Protein AF-A0AA91PZ68-F1 (afdb_monomer)

Nearest PDB structures (foldseek):
  8q63-assembly1_B  TM=8.735E-01  e=1.364E-18  Saccharomyces cerevisiae S288C
  7pnt-assembly1_c  TM=7.843E-01  e=2.999E-11  Mus musculus
  8csp-assembly1_5  TM=7.633E-01  e=1.863E-11  Homo sapiens
  6aax-assembly1_A  TM=7.896E-01  e=1.111E-10  Homo sapiens
  4gc5-assembly1_A  TM=7.077E-01  e=3.879E-10  Mus musculus

Secondary structure (DSSP, 8-state):
-HHHHH--S-EEEE---HHHHHHHHHHHHHHHHHHTTTT-EEEE-S-TT-HHHHHIIIIIS-S--PPP--TTSEEEEEEEEEE---TTTHHHHHHHHHHHHHHT-TTGGGSEEEEEEEE-HHHHHHHH--TT-TT--HHHHHHHHHEEEEEEEEESS-TT-SSSTTTTS-HHHHHHH-PEEEPGGGSSSTT---EEEEEEE----S--HHHHHHHHHHHHHTTTSBHHHHHHHHSTTHHHHTGGGS-HHHHTSBGGG--HHHHHHHHHHHHT-TTPPPHHHH-----TT----

InterPro domains:
  IPR001737 Ribosomal RNA adenine methyltransferase KsgA/Erm [PF00398] (31-270)
  IPR001737 Ribosomal RNA adenine methyltransferase KsgA/Erm [PTHR11727] (6-276)
  IPR023165 rRNA adenine dimethylase-like, C-terminal [G3DSA:1.10.8.100] (205-277)
  IPR029063 S-adenosyl-L-methionine-dependent methyltransferase superfamily [G3DSA:3.40.50.150] (1-202)
  IPR029063 S-adenosyl-L-methionine-dependent methyltransferase superfamily [SSF53335] (7-277)

Structure (mmCIF, N/CA/C/O backbone):
data_AF-A0AA91PZ68-F1
#
_entry.id   AF-A0AA91PZ68-F1
#
loop_
_atom_site.group_PDB
_atom_site.id
_atom_site.type_symbol
_atom_site.label_atom_id
_atom_site.label_alt_id
_atom_site.label_comp_id
_atom_site.label_asym_id
_atom_site.label_entity_id
_atom_site.label_seq_id
_atom_site.pdbx_PDB_ins_code
_atom_site.Cartn_x
_atom_site.Cartn_y
_atom_site.Cartn_z
_atom_site.occupancy
_atom_site.B_iso_or_equiv
_atom_site.auth_seq_id
_atom_site.auth_comp_id
_atom_site.auth_asym_id
_atom_site.auth_atom_id
_atom_site.pdbx_PDB_model_num
ATOM 1 N N . MET A 1 1 ? -20.390 -1.855 12.247 1.00 62.00 1 MET A N 1
ATOM 2 C CA . MET A 1 1 ? -21.088 -3.152 12.127 1.00 62.00 1 MET A CA 1
ATOM 3 C C . MET A 1 1 ? -20.180 -4.322 11.706 1.00 62.00 1 MET A C 1
ATOM 5 O O . MET A 1 1 ? -20.703 -5.395 11.498 1.00 62.00 1 MET A O 1
ATOM 9 N N . VAL A 1 2 ? -18.838 -4.203 11.681 1.00 82.12 2 VAL A N 1
ATOM 10 C CA . VAL A 1 2 ? -17.947 -5.337 11.316 1.00 82.12 2 VAL A CA 1
ATOM 11 C C . VAL A 1 2 ? -17.840 -6.405 12.415 1.00 82.12 2 VAL A C 1
ATOM 13 O O . VAL A 1 2 ? -17.859 -7.594 12.124 1.00 82.12 2 VAL A O 1
ATOM 16 N N . ASN A 1 3 ? -17.763 -5.995 13.687 1.00 89.81 3 ASN A N 1
ATOM 17 C CA . ASN A 1 3 ? -17.694 -6.936 14.811 1.00 89.81 3 ASN A CA 1
ATOM 18 C C . ASN A 1 3 ? -18.932 -7.852 14.867 1.00 89.81 3 ASN A C 1
ATOM 20 O O . ASN A 1 3 ? -18.780 -9.054 15.030 1.00 89.81 3 ASN A O 1
ATOM 24 N N . TYR A 1 4 ? -20.131 -7.302 14.657 1.00 87.69 4 TYR A N 1
ATOM 25 C CA . TYR A 1 4 ? -21.378 -8.072 14.700 1.00 87.69 4 TYR A CA 1
ATOM 26 C C . TYR A 1 4 ? -21.473 -9.144 13.610 1.00 87.69 4 TYR A C 1
ATOM 28 O O . TYR A 1 4 ? -21.969 -10.235 13.885 1.00 87.69 4 TYR A O 1
ATOM 36 N N . GLU A 1 5 ? -20.976 -8.846 12.407 1.00 91.19 5 GLU A N 1
ATOM 37 C CA . GLU A 1 5 ? -20.952 -9.796 11.290 1.00 91.19 5 GLU A CA 1
ATOM 38 C C . GLU A 1 5 ? -19.879 -10.873 11.491 1.00 91.19 5 GLU A C 1
ATOM 40 O O . GLU 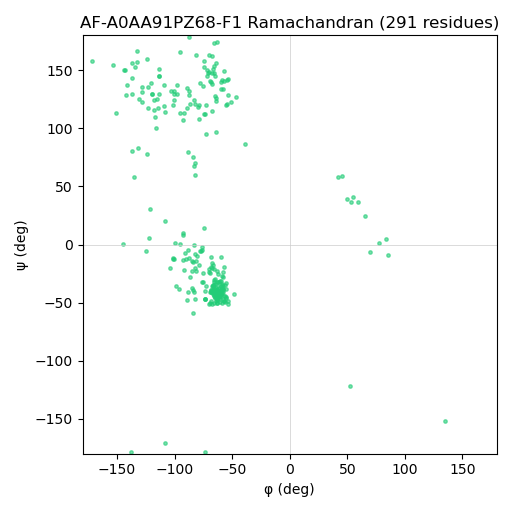A 1 5 ? -20.150 -12.062 11.347 1.00 91.19 5 GLU A O 1
ATOM 45 N N . LEU A 1 6 ? -18.658 -10.472 11.868 1.00 91.50 6 LEU A N 1
ATOM 46 C CA . LEU A 1 6 ? -17.516 -11.392 11.955 1.00 91.50 6 LEU A CA 1
ATOM 47 C C . LEU A 1 6 ? -17.421 -12.149 13.285 1.00 91.50 6 LEU A C 1
ATOM 49 O O . LEU A 1 6 ? -16.766 -13.186 13.344 1.00 91.50 6 LEU A O 1
ATOM 53 N N . LYS A 1 7 ? -18.025 -11.618 14.354 1.00 92.81 7 LYS A N 1
ATOM 54 C CA . LYS A 1 7 ? -17.995 -12.140 15.733 1.00 92.81 7 LYS A CA 1
ATOM 55 C C . LYS A 1 7 ? -16.599 -12.629 16.147 1.00 92.81 7 LYS A C 1
ATOM 57 O O . LYS A 1 7 ? -16.421 -13.806 16.471 1.00 92.81 7 LYS A O 1
ATOM 62 N N . PRO A 1 8 ? -15.580 -11.752 16.096 1.00 93.94 8 PRO A N 1
ATOM 63 C CA . PRO A 1 8 ? -14.204 -12.168 16.308 1.00 93.94 8 PRO A CA 1
ATOM 64 C C . PRO A 1 8 ? -13.989 -12.658 17.744 1.00 93.94 8 PRO A C 1
ATOM 66 O O . PRO A 1 8 ? -14.565 -12.133 18.697 1.00 93.94 8 PRO A O 1
ATOM 69 N N . LYS A 1 9 ? -13.078 -13.626 17.908 1.00 92.62 9 LYS A N 1
ATOM 70 C CA . LYS A 1 9 ? -12.640 -14.093 19.236 1.00 92.62 9 LYS A CA 1
ATOM 71 C C . LYS A 1 9 ? -11.987 -12.977 20.057 1.00 92.62 9 LYS A C 1
ATOM 73 O O . LYS A 1 9 ? -12.078 -12.981 21.275 1.00 92.62 9 LYS A O 1
ATOM 78 N N . ASN A 1 10 ? -11.303 -12.048 19.388 1.00 93.19 10 ASN A N 1
ATOM 79 C CA . ASN A 1 10 ? -10.701 -10.864 19.992 1.00 93.19 10 ASN A CA 1
ATOM 80 C C . ASN A 1 10 ? -10.864 -9.679 19.037 1.00 93.19 10 ASN A C 1
ATOM 82 O O . ASN A 1 10 ? -10.467 -9.776 17.876 1.00 93.19 10 ASN A O 1
ATOM 86 N N . HIS A 1 11 ? -11.389 -8.558 19.526 1.00 95.19 11 HIS A N 1
ATOM 87 C CA . HIS A 1 11 ? -11.430 -7.295 18.794 1.00 95.19 11 HIS A CA 1
ATOM 88 C C . HIS A 1 11 ? -10.581 -6.255 19.525 1.00 95.19 11 HIS A C 1
ATOM 90 O O . HIS A 1 11 ? -11.012 -5.664 20.516 1.00 95.19 11 HIS A O 1
ATOM 96 N N . LEU A 1 12 ? -9.362 -6.030 19.035 1.00 95.50 12 LEU A N 1
ATOM 97 C CA . LEU A 1 12 ? -8.449 -5.058 19.630 1.00 95.50 12 LEU A CA 1
ATOM 98 C C . LEU A 1 12 ? -8.682 -3.669 19.034 1.00 95.50 12 LEU A C 1
ATOM 100 O O . LEU A 1 12 ? -8.664 -3.501 17.818 1.00 95.50 12 LEU A O 1
ATOM 104 N N . ILE A 1 13 ? -8.866 -2.679 19.900 1.00 95.88 13 ILE A N 1
ATOM 105 C CA . ILE A 1 13 ? -8.939 -1.261 19.558 1.00 95.88 13 ILE A CA 1
ATOM 106 C C . ILE A 1 13 ? -7.658 -0.613 20.075 1.00 95.88 13 ILE A C 1
ATOM 108 O O . ILE A 1 13 ? -7.401 -0.633 21.278 1.00 95.88 13 ILE A O 1
ATOM 112 N N . ILE A 1 14 ? -6.870 -0.043 19.169 1.00 96.38 14 ILE A N 1
ATOM 113 C CA . ILE A 1 14 ? -5.626 0.663 19.482 1.00 96.38 14 ILE A CA 1
ATOM 114 C C . ILE A 1 14 ? -5.816 2.112 19.047 1.00 96.38 14 ILE A C 1
ATOM 116 O O . ILE A 1 14 ? -5.918 2.387 17.853 1.00 96.38 14 ILE A O 1
ATOM 120 N N . ASP A 1 15 ? -5.923 3.020 20.010 1.00 95.00 15 ASP A N 1
ATOM 121 C CA . ASP A 1 15 ? -6.135 4.442 19.746 1.00 95.00 15 ASP A CA 1
ATOM 122 C C . ASP A 1 15 ? -5.508 5.266 20.873 1.00 95.00 15 ASP A C 1
ATOM 124 O O . ASP A 1 15 ? -5.943 5.195 22.018 1.00 95.00 15 ASP A O 1
ATOM 128 N N . GLY A 1 16 ? -4.461 6.020 20.539 1.00 91.62 16 GLY A N 1
ATOM 129 C CA . GLY A 1 16 ? -3.703 6.858 21.470 1.00 91.62 16 GLY A CA 1
ATOM 130 C C . GLY A 1 16 ? -4.200 8.303 21.539 1.00 91.62 16 GLY A C 1
ATOM 131 O O . GLY A 1 16 ? -3.531 9.167 22.110 1.00 91.62 16 GLY A O 1
ATOM 132 N N . THR A 1 17 ? -5.335 8.613 20.906 1.00 90.50 17 THR A N 1
ATOM 133 C CA . THR A 1 17 ? -5.870 9.975 20.869 1.00 90.50 17 THR A CA 1
ATOM 134 C C . THR A 1 17 ? -6.429 10.343 22.241 1.00 90.50 17 THR A C 1
ATOM 136 O O . THR A 1 17 ? -7.368 9.712 22.726 1.00 90.50 17 THR A O 1
ATOM 139 N N . LYS A 1 18 ? -5.884 11.402 22.858 1.00 84.69 18 LYS A N 1
ATOM 140 C CA . LYS A 1 18 ? -6.207 11.820 24.238 1.00 84.69 18 LYS A CA 1
ATOM 141 C C . LYS A 1 18 ? -7.711 11.898 24.526 1.00 84.69 18 LYS A C 1
ATOM 143 O O . LYS A 1 18 ? -8.160 11.427 25.568 1.00 84.69 18 LYS A O 1
ATOM 148 N N . ASP A 1 19 ? -8.490 12.450 23.600 1.00 87.38 19 ASP A N 1
ATOM 149 C CA . ASP A 1 19 ? -9.934 12.635 23.787 1.00 87.38 19 ASP A CA 1
ATOM 150 C C . ASP A 1 19 ? -10.731 11.326 23.650 1.00 87.38 19 ASP A C 1
ATOM 152 O O . ASP A 1 19 ? -11.803 11.174 24.246 1.00 87.38 19 ASP A O 1
ATOM 156 N N . ASN A 1 20 ? -10.194 10.344 22.920 1.00 91.50 20 ASN A N 1
ATOM 157 C CA . ASN A 1 20 ? -10.878 9.083 22.647 1.00 91.50 20 ASN A CA 1
ATOM 158 C C . ASN A 1 20 ? -10.766 8.088 23.802 1.00 91.50 20 ASN A C 1
ATOM 160 O O . ASN A 1 20 ? -11.649 7.244 23.952 1.00 91.50 20 ASN A O 1
ATOM 164 N N . GLU A 1 21 ? -9.756 8.207 24.668 1.00 93.44 21 GLU A N 1
ATOM 165 C CA . GLU A 1 21 ? -9.565 7.281 25.789 1.00 93.44 21 GLU A CA 1
ATOM 166 C C . GLU A 1 21 ? -10.801 7.204 26.691 1.00 93.44 21 GLU A C 1
ATOM 168 O O . GLU A 1 21 ? -11.306 6.119 26.998 1.00 93.44 21 GLU A O 1
ATOM 173 N N . LYS A 1 22 ? -11.328 8.364 27.095 1.00 93.62 22 LYS A N 1
ATOM 174 C CA . LYS A 1 22 ? -12.525 8.432 27.940 1.00 93.62 22 LYS A CA 1
ATOM 175 C C . LYS A 1 22 ? -13.748 7.876 27.210 1.00 93.62 22 LYS A C 1
ATOM 177 O O . LYS A 1 22 ? -14.567 7.190 27.822 1.00 93.62 22 LYS A O 1
ATOM 182 N N . ILE A 1 23 ? -13.868 8.144 25.910 1.00 94.94 23 ILE A N 1
ATOM 183 C CA . ILE A 1 23 ? -14.976 7.664 25.077 1.00 94.94 23 ILE A CA 1
ATOM 184 C C . ILE A 1 23 ? -14.951 6.134 25.000 1.00 94.94 23 ILE A C 1
ATOM 186 O O . ILE A 1 23 ? -15.973 5.497 25.260 1.00 94.94 23 ILE A O 1
ATOM 190 N N . TRP A 1 24 ? -13.794 5.537 24.707 1.00 95.31 24 TRP A N 1
ATOM 191 C CA . TRP A 1 24 ? -13.639 4.086 24.623 1.00 95.31 24 TRP A CA 1
ATOM 192 C C . TRP A 1 24 ? -13.873 3.400 25.963 1.00 95.31 24 TRP A C 1
ATOM 194 O O . TRP A 1 24 ? -14.643 2.441 26.021 1.00 95.31 24 TRP A O 1
ATOM 204 N N . LYS A 1 25 ? -13.314 3.930 27.057 1.00 94.69 25 LYS A N 1
ATOM 205 C CA . LYS A 1 25 ? -13.561 3.403 28.410 1.00 94.69 25 LYS A CA 1
ATOM 206 C C . LYS A 1 25 ? -15.044 3.430 28.783 1.00 94.69 25 LYS A C 1
ATOM 208 O O . LYS A 1 25 ? -15.556 2.450 29.327 1.00 94.69 25 LYS A O 1
ATOM 213 N N . ASN A 1 26 ? -15.755 4.509 28.449 1.00 95.69 26 ASN A N 1
ATOM 214 C CA . ASN A 1 26 ? -17.194 4.613 28.696 1.00 95.69 26 ASN A CA 1
ATOM 215 C C . ASN A 1 26 ? -17.998 3.607 27.860 1.00 95.69 26 ASN A C 1
ATOM 217 O O . ASN A 1 26 ? -18.902 2.964 28.391 1.00 95.69 26 ASN A O 1
ATOM 221 N N . ARG A 1 27 ? -17.658 3.441 26.574 1.00 95.25 27 ARG A N 1
ATOM 222 C CA . ARG A 1 27 ? -18.309 2.467 25.682 1.00 95.25 27 ARG A CA 1
ATOM 223 C C . ARG A 1 27 ? -18.091 1.031 26.151 1.00 95.25 27 ARG A C 1
ATOM 225 O O . ARG A 1 27 ? -19.054 0.277 26.221 1.00 95.25 27 ARG A O 1
ATOM 232 N N . LEU A 1 28 ? -16.868 0.670 26.536 1.00 95.50 28 LEU A N 1
ATOM 233 C CA . LEU A 1 28 ? -16.573 -0.658 27.079 1.00 95.50 28 LEU A CA 1
ATOM 234 C C . LEU A 1 28 ? -17.288 -0.905 28.407 1.00 95.50 28 LEU A C 1
ATOM 236 O O . LEU A 1 28 ? -17.870 -1.963 28.592 1.00 95.50 28 LEU A O 1
ATOM 240 N N . SER A 1 29 ? -17.322 0.087 29.300 1.00 96.56 29 SER A N 1
ATOM 241 C CA . SER A 1 29 ? -18.064 -0.029 30.563 1.00 96.56 29 SER A CA 1
ATOM 242 C C . SER A 1 29 ? -19.569 -0.197 30.341 1.00 96.56 29 SER A C 1
ATOM 244 O O . SER A 1 29 ? -20.243 -0.837 31.144 1.00 96.56 29 SER A O 1
ATOM 246 N N . PHE A 1 30 ? -20.111 0.401 29.278 1.00 96.56 30 PHE A N 1
ATOM 247 C CA . PHE A 1 30 ? -21.497 0.191 28.876 1.00 96.56 30 PHE A CA 1
ATOM 248 C C . PHE A 1 30 ? -21.716 -1.240 28.371 1.00 96.56 30 PHE A C 1
ATOM 250 O O . PHE A 1 30 ? -22.626 -1.892 28.867 1.00 96.56 30 PHE A O 1
ATOM 257 N N . LEU A 1 31 ? -20.862 -1.739 27.468 1.00 95.06 31 LEU A N 1
ATOM 258 C CA . LEU A 1 31 ? -20.930 -3.116 26.954 1.00 95.06 31 LEU A CA 1
ATOM 259 C C . LEU A 1 31 ? -20.780 -4.159 28.067 1.00 95.06 31 LEU A C 1
ATOM 261 O O . LEU A 1 31 ? -21.545 -5.113 28.131 1.00 95.06 31 LEU A O 1
ATOM 265 N N . GLU A 1 32 ? -19.866 -3.950 29.011 1.00 96.00 32 GLU A N 1
ATOM 266 C CA . GLU A 1 32 ? -19.704 -4.846 30.160 1.00 96.00 32 GLU A CA 1
ATOM 267 C C . GLU A 1 32 ? -20.991 -4.933 30.999 1.00 96.00 32 GLU A C 1
ATOM 269 O O . GLU A 1 32 ? -21.389 -6.007 31.438 1.00 96.00 32 GLU A O 1
ATOM 274 N N . LYS A 1 33 ? -21.695 -3.808 31.182 1.00 96.94 33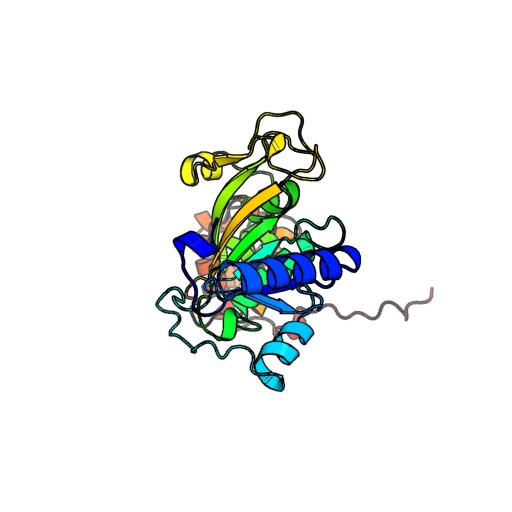 LYS A N 1
ATOM 275 C CA . LYS A 1 33 ? -22.951 -3.763 31.947 1.00 96.94 33 LYS A CA 1
ATOM 276 C C . LYS A 1 33 ? -24.146 -4.346 31.195 1.00 96.94 33 LYS A C 1
ATOM 278 O O . LYS A 1 33 ? -25.062 -4.841 31.845 1.00 96.94 33 LYS A O 1
ATOM 283 N N . THR A 1 34 ? -24.191 -4.222 29.869 1.00 96.12 34 THR A N 1
ATOM 284 C CA . THR A 1 34 ? -25.364 -4.609 29.067 1.00 96.12 34 THR A CA 1
ATOM 285 C C . THR A 1 34 ? -25.252 -6.003 28.469 1.00 96.12 34 THR A C 1
ATOM 287 O O . THR A 1 34 ? -26.251 -6.717 28.428 1.00 96.12 34 THR A O 1
ATOM 290 N N . THR A 1 35 ? -24.062 -6.398 28.023 1.00 94.00 35 THR A N 1
ATOM 291 C CA . THR A 1 35 ? -23.811 -7.667 27.323 1.00 94.00 35 THR A CA 1
ATOM 292 C C . THR A 1 35 ? -22.729 -8.515 27.987 1.00 94.00 35 THR A C 1
ATOM 294 O O . THR A 1 35 ? -22.500 -9.640 27.549 1.00 94.00 35 THR A O 1
ATOM 297 N N . GLY A 1 36 ? -22.050 -8.005 29.023 1.00 94.00 36 GLY A N 1
ATOM 298 C CA . GLY A 1 36 ? -20.849 -8.645 29.571 1.00 94.00 36 GLY A CA 1
ATOM 299 C C . GLY A 1 36 ? -19.684 -8.648 28.579 1.00 94.00 36 GLY A C 1
ATOM 300 O O . GLY A 1 36 ? -18.855 -9.552 28.624 1.00 94.00 36 GLY A O 1
ATOM 301 N N . ASN A 1 37 ? -19.673 -7.697 27.630 1.00 92.19 37 ASN A N 1
ATOM 302 C CA . ASN A 1 37 ? -18.691 -7.610 26.544 1.00 92.19 37 ASN A CA 1
ATOM 303 C C . ASN A 1 37 ? -18.586 -8.906 25.711 1.00 92.19 37 ASN A C 1
ATOM 305 O O . ASN A 1 37 ? -17.496 -9.327 25.316 1.00 92.19 37 ASN A O 1
ATOM 309 N N . ALA A 1 38 ? -19.728 -9.535 25.410 1.00 90.50 38 ALA A N 1
ATOM 310 C CA . ALA A 1 38 ? -19.808 -10.715 24.541 1.00 90.50 38 ALA A CA 1
ATOM 311 C C . ALA A 1 38 ? -19.219 -10.480 23.130 1.00 90.50 38 ALA A C 1
ATOM 313 O O . ALA A 1 38 ? -18.873 -11.424 22.420 1.00 90.50 38 ALA A O 1
ATOM 314 N N . GLU A 1 39 ? -19.085 -9.217 22.729 1.00 91.00 39 GLU A N 1
ATOM 315 C CA . GLU A 1 39 ? -18.475 -8.755 21.483 1.00 91.00 39 GLU A CA 1
ATOM 316 C C . GLU A 1 39 ? -16.931 -8.812 21.487 1.00 91.00 39 GLU A C 1
ATOM 318 O O . GLU A 1 39 ? -16.297 -8.541 20.462 1.00 91.00 39 GLU A O 1
ATOM 323 N N . ASN A 1 40 ? -16.313 -9.173 22.620 1.00 93.56 40 ASN A N 1
ATOM 324 C CA . ASN A 1 40 ? -14.871 -9.373 22.803 1.00 93.56 40 ASN A CA 1
ATOM 325 C C . ASN A 1 40 ? -14.005 -8.138 22.495 1.00 93.56 40 ASN A C 1
ATOM 327 O O . ASN A 1 40 ? -12.893 -8.267 21.966 1.00 93.56 40 ASN A O 1
ATOM 331 N N . PHE A 1 41 ? -14.482 -6.933 22.818 1.00 95.12 41 PHE A N 1
ATOM 332 C CA . PHE A 1 41 ? -13.686 -5.722 22.629 1.00 95.12 41 PHE A CA 1
ATOM 333 C C . PHE A 1 41 ? -12.631 -5.548 23.724 1.00 95.12 41 PHE A C 1
ATOM 335 O O . PHE A 1 41 ? -12.892 -5.743 24.913 1.00 95.12 41 PHE A O 1
ATOM 342 N N . ARG A 1 42 ? -11.433 -5.117 23.322 1.00 94.88 42 ARG A N 1
ATOM 343 C CA . ARG A 1 42 ? -10.327 -4.750 24.216 1.00 94.88 42 ARG A CA 1
ATOM 344 C C . ARG A 1 42 ? -9.673 -3.470 23.721 1.00 94.88 42 ARG A C 1
ATOM 346 O O . ARG A 1 42 ? -9.319 -3.386 22.552 1.00 94.88 42 ARG A O 1
ATOM 353 N N . TYR A 1 43 ? -9.503 -2.494 24.604 1.00 95.56 43 TYR A N 1
ATOM 354 C CA . TYR A 1 43 ? -8.949 -1.185 24.261 1.00 95.56 43 TYR A CA 1
ATOM 355 C C . TYR A 1 43 ? -7.543 -0.991 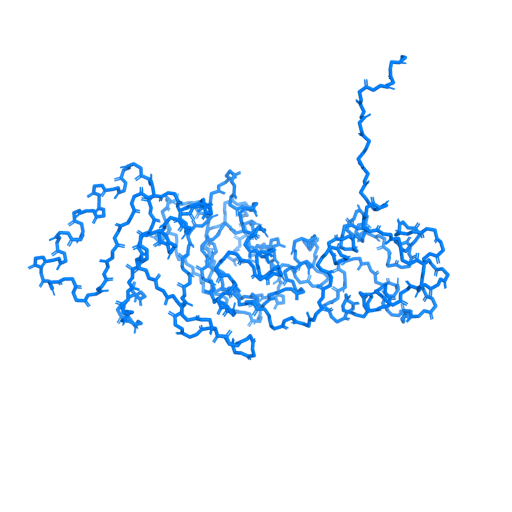24.832 1.00 95.56 43 TYR A C 1
ATOM 357 O O . TYR A 1 43 ? -7.306 -1.291 26.002 1.00 95.56 43 TYR A O 1
ATOM 365 N N . PHE A 1 44 ? -6.654 -0.430 24.014 1.00 95.88 44 PHE A N 1
ATOM 366 C CA . PHE A 1 44 ? -5.287 -0.064 24.363 1.00 95.88 44 PHE A CA 1
ATOM 367 C C . PHE A 1 44 ? -5.027 1.393 23.977 1.00 95.88 44 PHE A C 1
ATOM 369 O O . PHE A 1 44 ? -5.180 1.778 22.816 1.00 95.88 44 PHE A O 1
ATOM 376 N N . ASN A 1 45 ? -4.629 2.196 24.965 1.00 95.44 45 ASN A N 1
ATOM 377 C CA . ASN A 1 45 ? -4.295 3.609 24.789 1.00 95.44 45 ASN A CA 1
ATOM 378 C C . ASN A 1 45 ? -2.844 3.757 24.303 1.00 95.44 45 ASN A C 1
ATOM 380 O O . ASN A 1 45 ? -1.963 4.190 25.045 1.00 95.44 45 ASN A O 1
ATOM 384 N N . ASN A 1 46 ? -2.592 3.319 23.074 1.00 95.19 46 ASN A N 1
ATOM 385 C CA . ASN A 1 46 ? -1.284 3.339 22.426 1.00 95.19 46 ASN A CA 1
ATOM 386 C C . ASN A 1 46 ? -1.426 3.909 21.011 1.00 95.19 46 ASN A C 1
ATOM 388 O O . ASN A 1 46 ? -2.504 3.855 20.421 1.00 95.19 46 ASN A O 1
ATOM 392 N N . ASP A 1 47 ? -0.341 4.433 20.442 1.00 93.56 47 ASP A N 1
ATOM 393 C CA . ASP A 1 47 ? -0.361 4.920 19.061 1.00 93.56 47 ASP A CA 1
ATOM 394 C C . ASP A 1 47 ? -0.388 3.746 18.073 1.00 93.56 47 ASP A C 1
ATOM 396 O O . ASP A 1 47 ? 0.588 3.005 17.942 1.00 93.56 47 ASP A O 1
ATOM 400 N N . GLY A 1 48 ? -1.505 3.584 17.362 1.00 92.50 48 GLY A N 1
ATOM 401 C CA . GLY A 1 48 ? -1.673 2.554 16.335 1.00 92.50 48 GLY A CA 1
ATOM 402 C C . GLY A 1 48 ? -0.818 2.770 15.083 1.00 92.50 48 GLY A C 1
ATOM 403 O O . GLY A 1 48 ? -0.723 1.872 14.255 1.00 92.50 48 GLY A O 1
ATOM 404 N N . HIS A 1 49 ? -0.179 3.930 14.922 1.00 92.12 49 HIS A N 1
ATOM 405 C CA . HIS A 1 49 ? 0.726 4.182 13.798 1.00 92.12 49 HIS A CA 1
ATOM 406 C C . HIS A 1 49 ? 2.184 3.797 14.103 1.00 92.12 49 HIS A C 1
ATOM 408 O O . HIS A 1 49 ? 2.996 3.729 13.182 1.00 92.12 49 HIS A O 1
ATOM 414 N N . SER A 1 50 ? 2.516 3.528 15.371 1.00 92.31 50 SER A N 1
ATOM 415 C CA . SER A 1 50 ? 3.856 3.133 15.824 1.00 92.31 50 SER A CA 1
ATOM 416 C C . SER A 1 50 ? 4.026 1.611 15.778 1.00 92.31 50 SER A C 1
ATOM 418 O O . SER A 1 50 ? 3.164 0.852 16.226 1.00 92.31 50 SER A O 1
ATOM 420 N N . TRP A 1 51 ? 5.159 1.143 15.246 1.00 90.12 51 TRP A N 1
ATOM 421 C CA . TRP A 1 51 ? 5.482 -0.287 15.191 1.00 90.12 51 TRP A CA 1
ATOM 422 C C . TRP A 1 51 ? 5.732 -0.878 16.579 1.00 90.12 51 TRP A C 1
ATOM 424 O O . TRP A 1 51 ? 5.332 -2.013 16.850 1.00 90.12 51 TRP A O 1
ATOM 434 N N . GLU A 1 52 ? 6.331 -0.089 17.469 1.00 92.81 52 GLU A N 1
ATOM 435 C CA . GLU A 1 52 ? 6.653 -0.449 18.849 1.00 92.81 52 GLU A CA 1
ATOM 436 C C . GLU A 1 52 ? 5.398 -0.846 19.632 1.00 92.81 52 GLU A C 1
ATOM 438 O O . GLU A 1 52 ? 5.441 -1.780 20.433 1.00 92.81 52 GLU A O 1
ATOM 443 N N . THR A 1 53 ? 4.253 -0.214 19.342 1.00 94.69 53 THR A N 1
ATOM 444 C CA . THR A 1 53 ? 2.955 -0.586 19.922 1.00 94.69 53 THR A CA 1
ATOM 445 C C . THR A 1 53 ? 2.633 -2.059 19.684 1.00 94.69 53 THR A C 1
ATOM 447 O O . THR A 1 53 ? 2.218 -2.763 20.601 1.00 94.69 53 THR A O 1
ATOM 450 N N . TYR A 1 54 ? 2.845 -2.567 18.471 1.00 93.50 54 TYR A N 1
ATOM 451 C CA . TYR A 1 54 ? 2.519 -3.955 18.142 1.00 93.50 54 TYR A CA 1
ATOM 452 C C . TYR A 1 54 ? 3.490 -4.941 18.784 1.00 93.50 54 TYR A C 1
ATOM 454 O O . TYR A 1 54 ? 3.073 -6.014 19.219 1.00 93.50 54 TYR A O 1
ATOM 462 N N . ASP A 1 55 ? 4.767 -4.576 18.886 1.00 90.56 55 ASP A N 1
ATOM 463 C CA . ASP A 1 55 ? 5.755 -5.386 19.591 1.00 90.56 55 ASP A CA 1
ATOM 464 C C . ASP A 1 55 ? 5.438 -5.468 21.089 1.00 90.56 55 ASP A C 1
ATOM 466 O O . ASP A 1 55 ? 5.378 -6.572 21.635 1.00 90.56 55 ASP A O 1
ATOM 470 N N . HIS A 1 56 ? 5.102 -4.345 21.723 1.00 93.00 56 HIS A N 1
ATOM 471 C CA . HIS A 1 56 ? 4.660 -4.319 23.115 1.00 93.00 56 HIS A CA 1
ATOM 472 C C . HIS A 1 56 ? 3.400 -5.175 23.333 1.00 93.00 56 HIS A C 1
ATOM 474 O O . HIS A 1 56 ? 3.368 -6.060 24.191 1.00 93.00 56 HIS A O 1
ATOM 480 N N . LEU A 1 57 ? 2.361 -4.986 22.515 1.00 93.62 57 LEU A N 1
ATOM 481 C CA . LEU A 1 57 ? 1.093 -5.699 22.691 1.00 93.62 57 LEU A CA 1
ATOM 482 C C . LEU A 1 57 ? 1.208 -7.207 22.398 1.00 93.62 57 LEU A C 1
ATOM 484 O O . LEU A 1 57 ? 0.574 -8.013 23.084 1.00 93.62 57 LEU A O 1
ATOM 488 N N . PHE A 1 58 ? 1.972 -7.609 21.376 1.00 91.69 58 PHE A N 1
ATOM 489 C CA . PHE A 1 58 ? 1.960 -8.994 20.883 1.00 91.69 58 PHE A CA 1
ATOM 490 C C . PHE A 1 58 ? 3.124 -9.817 21.443 1.00 91.69 58 PHE A C 1
ATOM 492 O O . PHE A 1 58 ? 2.941 -11.003 21.717 1.00 91.69 58 PHE A O 1
ATOM 499 N N . LYS A 1 59 ? 4.312 -9.225 21.632 1.00 87.69 59 LYS A N 1
ATOM 500 C CA . LYS A 1 59 ? 5.479 -9.942 22.174 1.00 87.69 59 LYS A CA 1
ATOM 501 C C . LYS A 1 59 ? 5.528 -9.874 23.698 1.00 87.69 59 LYS A C 1
ATOM 503 O O . LYS A 1 59 ? 5.718 -10.911 24.333 1.00 87.69 59 LYS A O 1
ATOM 508 N N . GLU A 1 60 ? 5.356 -8.684 24.275 1.00 90.31 60 GLU A N 1
ATOM 509 C CA . GLU A 1 60 ? 5.533 -8.472 25.719 1.00 90.31 60 GLU A CA 1
ATOM 510 C C . GLU A 1 60 ? 4.264 -8.824 26.497 1.00 90.31 60 GLU A C 1
ATOM 512 O O . GLU A 1 60 ? 4.276 -9.738 27.321 1.00 90.31 60 GLU A O 1
ATOM 517 N N . LEU A 1 61 ? 3.148 -8.155 26.192 1.00 91.88 61 LEU A N 1
ATOM 518 C CA . LEU A 1 61 ? 1.868 -8.380 26.872 1.00 91.88 61 LEU A CA 1
ATOM 519 C C . LEU A 1 61 ? 1.133 -9.631 26.383 1.00 91.88 61 LEU A C 1
ATOM 521 O O . LEU A 1 61 ? 0.231 -10.115 27.066 1.00 91.88 61 LEU A O 1
ATOM 525 N N . LYS A 1 62 ? 1.503 -10.152 25.204 1.00 91.69 62 LYS A N 1
ATOM 526 C CA . LYS A 1 62 ? 0.908 -11.348 24.583 1.00 91.69 62 LYS A CA 1
ATOM 527 C C . LYS A 1 62 ? -0.623 -11.291 24.535 1.00 91.69 62 LYS A C 1
ATOM 529 O O . LYS A 1 62 ? -1.295 -12.301 24.745 1.00 91.69 62 LYS A O 1
ATOM 534 N N . VAL A 1 63 ? -1.171 -10.105 24.253 1.00 92.06 63 VAL A N 1
ATOM 535 C CA . VAL A 1 63 ? -2.622 -9.847 24.240 1.00 92.06 63 VAL A CA 1
ATOM 536 C C . VAL A 1 63 ? -3.335 -10.762 23.247 1.00 92.06 63 VAL A C 1
ATOM 538 O O . VAL A 1 63 ? -4.428 -11.255 23.533 1.00 92.06 63 VAL A O 1
ATOM 541 N N . ILE A 1 64 ? -2.704 -10.986 22.093 1.00 90.06 64 ILE A N 1
ATOM 542 C CA . ILE A 1 64 ? -3.076 -11.992 21.102 1.00 90.06 64 ILE A CA 1
ATOM 543 C C . ILE A 1 64 ? -1.817 -12.699 20.595 1.00 90.06 64 ILE A C 1
ATOM 545 O O . ILE A 1 64 ? -0.723 -12.138 20.632 1.00 90.06 64 ILE A O 1
ATOM 549 N N . GLN A 1 65 ? -1.987 -13.920 20.093 1.00 89.75 65 GLN A N 1
ATOM 550 C CA . GLN A 1 65 ? -0.925 -14.712 19.468 1.00 89.75 65 GLN A CA 1
ATOM 551 C C . GLN A 1 65 ? -1.452 -15.269 18.140 1.00 89.75 65 GLN A C 1
ATOM 553 O O . GLN A 1 65 ? -1.970 -16.386 18.117 1.00 89.75 65 GLN A O 1
ATOM 558 N N . PRO A 1 66 ? -1.411 -14.476 17.052 1.00 91.00 66 PRO A N 1
ATOM 559 C CA . PRO A 1 66 ? -1.836 -14.946 15.740 1.00 91.00 66 PRO A CA 1
ATOM 560 C C . PRO A 1 66 ? -0.999 -16.152 15.309 1.00 91.00 66 PRO A C 1
ATOM 562 O O . PRO A 1 66 ? 0.216 -16.173 15.528 1.00 91.00 66 PRO A O 1
ATOM 565 N N . SER A 1 67 ? -1.638 -17.152 14.699 1.00 94.25 67 SER A N 1
ATOM 566 C CA . SER A 1 67 ? -0.905 -18.261 14.093 1.00 94.25 67 SER A CA 1
ATOM 567 C C . SER A 1 67 ? -0.115 -17.770 12.877 1.00 94.25 67 SER A C 1
ATOM 569 O O . SER A 1 67 ? -0.527 -16.844 12.184 1.00 94.25 67 SER A O 1
ATOM 571 N N . VAL A 1 68 ? 1.044 -18.375 12.613 1.00 96.62 68 VAL A N 1
ATOM 572 C CA . VAL A 1 68 ? 1.738 -18.169 11.337 1.00 96.62 68 VAL A CA 1
ATOM 573 C C . VAL A 1 68 ? 1.118 -19.118 10.318 1.00 96.62 68 VAL A C 1
ATOM 575 O O . VAL A 1 68 ? 1.085 -20.328 10.543 1.00 96.62 68 VAL A O 1
ATOM 578 N N . GLN A 1 69 ? 0.635 -18.579 9.201 1.00 97.06 69 GLN A N 1
ATOM 579 C CA . GLN A 1 69 ? -0.023 -19.340 8.142 1.00 97.06 69 GLN A CA 1
ATOM 580 C C . GLN A 1 69 ? 0.792 -19.348 6.840 1.00 97.06 69 GLN A C 1
ATOM 582 O O . GLN A 1 69 ? 1.493 -18.375 6.542 1.00 97.06 69 GLN A O 1
ATOM 587 N N . PRO A 1 70 ? 0.677 -20.412 6.020 1.00 95.81 70 PRO A N 1
ATOM 588 C CA . PRO A 1 70 ? 1.277 -20.442 4.690 1.00 95.81 70 PRO A CA 1
ATOM 589 C C . PRO A 1 70 ? 0.801 -19.275 3.819 1.00 95.81 70 PRO A C 1
ATOM 591 O O . PRO A 1 70 ? -0.383 -18.939 3.808 1.00 95.81 70 PRO A O 1
ATOM 594 N N . ARG A 1 71 ? 1.712 -18.698 3.026 1.00 95.38 71 ARG A N 1
ATOM 595 C CA . ARG A 1 71 ? 1.400 -17.592 2.103 1.00 95.38 71 ARG A CA 1
ATOM 596 C C . ARG A 1 71 ? 0.660 -18.039 0.832 1.00 95.38 71 ARG A C 1
ATOM 598 O O . ARG A 1 71 ? 0.238 -17.193 0.054 1.00 95.38 71 ARG A O 1
ATOM 605 N N . SER A 1 72 ? 0.410 -19.330 0.644 1.00 95.94 72 SER A N 1
ATOM 606 C CA . SER A 1 72 ? -0.430 -19.817 -0.459 1.00 95.94 72 SER A CA 1
ATOM 607 C C . SER A 1 72 ? -1.905 -19.428 -0.308 1.00 95.94 72 SER A C 1
ATOM 609 O O . SER A 1 72 ? -2.643 -19.380 -1.291 1.00 95.94 72 SER A O 1
ATOM 611 N N . LYS A 1 73 ? -2.348 -19.081 0.909 1.00 95.94 73 LYS A N 1
ATOM 612 C CA . LYS A 1 73 ? -3.701 -18.582 1.184 1.00 95.94 73 LYS A CA 1
ATOM 613 C C . LYS A 1 73 ? -3.684 -17.225 1.883 1.00 95.94 73 LYS A C 1
ATOM 615 O O . LYS A 1 73 ? -2.692 -16.825 2.491 1.00 95.94 73 LYS A O 1
ATOM 620 N N . ILE A 1 74 ? -4.809 -16.519 1.796 1.00 97.44 74 ILE A N 1
ATOM 621 C CA . ILE A 1 74 ? -5.066 -15.334 2.621 1.00 97.44 74 ILE A CA 1
ATOM 622 C C . ILE A 1 74 ? -5.219 -15.797 4.073 1.00 97.44 74 ILE A C 1
ATOM 624 O O . ILE A 1 74 ? -5.853 -16.819 4.333 1.00 97.44 74 ILE A O 1
ATOM 628 N N . HIS A 1 75 ? -4.634 -15.047 5.002 1.00 97.50 75 HIS A N 1
ATOM 629 C CA . HIS A 1 75 ? -4.714 -15.331 6.427 1.00 97.50 75 HIS A CA 1
ATOM 630 C C . HIS A 1 75 ? -6.165 -15.206 6.910 1.00 97.50 75 HIS A C 1
ATOM 632 O O . HIS A 1 75 ? -6.797 -14.168 6.717 1.00 97.50 75 HIS A O 1
ATOM 638 N N . ASP A 1 76 ? -6.686 -16.248 7.553 1.00 95.38 76 ASP A N 1
ATOM 639 C CA . ASP A 1 76 ? -8.105 -16.344 7.932 1.00 95.38 76 ASP A CA 1
ATOM 640 C C . ASP A 1 76 ? -8.384 -16.002 9.411 1.00 95.38 76 ASP A C 1
ATOM 642 O O . ASP A 1 76 ? -9.528 -15.748 9.776 1.00 95.38 76 ASP A O 1
ATOM 646 N N . GLU A 1 77 ? -7.352 -15.912 10.258 1.00 94.88 77 GLU A N 1
ATOM 647 C CA . GLU A 1 77 ? -7.510 -15.589 11.690 1.00 94.88 77 GLU A CA 1
ATOM 648 C C . GLU A 1 77 ? -7.194 -14.131 12.087 1.00 94.88 77 GLU A C 1
ATOM 650 O O . GLU A 1 77 ? -7.507 -13.723 13.206 1.00 94.88 77 GLU A O 1
ATOM 655 N N . LEU A 1 78 ? -6.566 -13.338 11.211 1.00 95.88 78 LEU A N 1
ATOM 656 C CA . LEU A 1 78 ? -6.121 -11.973 11.503 1.00 95.88 78 LEU A CA 1
ATOM 657 C C . LEU A 1 78 ? -6.575 -11.029 10.390 1.00 95.88 78 LEU A C 1
ATOM 659 O O . LEU A 1 78 ? -6.266 -11.237 9.218 1.00 95.88 78 LEU A O 1
ATOM 663 N N . LEU A 1 79 ? -7.280 -9.971 10.784 1.00 96.62 79 LEU A N 1
ATOM 664 C CA . LEU A 1 79 ? -7.753 -8.899 9.915 1.00 96.62 79 LEU A CA 1
ATOM 665 C C . LEU A 1 79 ? -7.324 -7.562 10.512 1.00 96.62 79 LEU A C 1
ATOM 667 O O . LEU A 1 79 ? -7.556 -7.307 11.695 1.00 96.62 79 LEU A O 1
ATOM 671 N N . ILE A 1 80 ? -6.731 -6.704 9.687 1.00 96.88 80 ILE A N 1
ATOM 672 C CA . ILE A 1 80 ? -6.351 -5.350 10.088 1.00 96.88 80 ILE A CA 1
ATOM 673 C C . ILE A 1 80 ? -7.397 -4.377 9.555 1.00 96.88 80 ILE A C 1
ATOM 675 O O . ILE A 1 80 ? -7.655 -4.323 8.355 1.00 96.88 80 ILE A O 1
ATOM 679 N N . LEU A 1 81 ? -7.974 -3.585 10.455 1.00 97.00 81 LEU A N 1
ATOM 680 C CA . LEU A 1 81 ? -8.811 -2.438 10.123 1.00 97.00 81 LEU A CA 1
ATOM 681 C C . LEU A 1 81 ? -8.093 -1.196 10.632 1.00 97.00 81 LEU A C 1
ATOM 683 O O . LEU A 1 81 ? -7.751 -1.141 11.813 1.00 97.00 81 LEU A O 1
ATOM 687 N N . ALA A 1 82 ? -7.856 -0.215 9.770 1.00 96.56 82 ALA A N 1
ATOM 688 C CA . ALA A 1 82 ? -7.163 0.996 10.190 1.00 96.56 82 ALA A CA 1
ATOM 689 C C . ALA A 1 82 ? -7.696 2.238 9.491 1.00 96.56 82 ALA A C 1
ATOM 691 O O . ALA A 1 82 ? -8.137 2.192 8.344 1.00 96.56 82 ALA A O 1
ATOM 692 N N . ASN A 1 83 ? -7.608 3.361 10.196 1.00 95.25 83 ASN A N 1
ATOM 693 C CA . ASN A 1 83 ? -7.774 4.675 9.608 1.00 95.25 83 ASN A CA 1
ATOM 694 C C . ASN A 1 83 ? -6.414 5.367 9.553 1.00 95.25 83 ASN A C 1
ATOM 696 O O . ASN A 1 83 ? -5.839 5.674 10.590 1.00 95.25 83 ASN A O 1
ATOM 700 N N . ILE A 1 84 ? -5.923 5.606 8.340 1.00 95.25 84 ILE A N 1
ATOM 701 C CA . ILE A 1 84 ? -4.651 6.279 8.069 1.00 95.25 84 ILE A CA 1
ATOM 702 C C . ILE A 1 84 ? -4.870 7.538 7.216 1.00 95.25 84 ILE A C 1
ATOM 704 O O . ILE A 1 84 ? -4.001 7.956 6.457 1.00 95.25 84 ILE A O 1
ATOM 708 N N . SER A 1 85 ? -6.028 8.192 7.355 1.00 93.38 85 SER A N 1
ATOM 709 C CA . SER A 1 85 ? -6.419 9.384 6.586 1.00 93.38 85 SER A CA 1
ATOM 710 C C . SER A 1 85 ? -5.709 10.686 6.999 1.00 93.38 85 SER A C 1
ATOM 712 O O . SER A 1 85 ? -6.142 11.781 6.639 1.00 93.38 85 SER A O 1
ATOM 714 N N . SER A 1 86 ? -4.627 10.605 7.778 1.00 91.44 86 SER A N 1
ATOM 715 C CA . SER A 1 86 ? -3.877 11.772 8.249 1.00 91.44 86 SER A CA 1
ATOM 716 C C . SER A 1 86 ? -3.214 12.522 7.093 1.00 91.44 86 SER A C 1
ATOM 718 O O . SER A 1 86 ? -2.410 11.960 6.353 1.00 91.44 86 SER A O 1
ATOM 720 N N . ASN A 1 87 ? -3.443 13.833 7.009 1.00 88.12 87 ASN A N 1
ATOM 721 C CA . ASN A 1 87 ? -2.766 14.706 6.041 1.00 88.12 87 ASN A CA 1
ATOM 722 C C . ASN A 1 87 ? -1.245 14.776 6.224 1.00 88.12 87 ASN A C 1
ATOM 724 O O . ASN A 1 87 ? -0.531 15.107 5.284 1.00 88.12 87 ASN A O 1
ATOM 728 N N . LYS A 1 88 ? -0.743 14.518 7.436 1.00 90.62 88 LYS A N 1
ATOM 729 C CA . LYS A 1 88 ? 0.675 14.715 7.767 1.00 90.62 88 LYS A CA 1
ATOM 730 C C . LYS A 1 88 ? 1.542 13.517 7.392 1.00 90.62 88 LYS A C 1
ATOM 732 O O . LYS A 1 88 ? 2.686 13.696 6.999 1.00 90.62 88 LYS A O 1
ATOM 737 N N . PHE A 1 89 ? 1.012 12.309 7.565 1.00 92.94 89 PHE A N 1
ATOM 738 C CA . PHE A 1 89 ? 1.787 11.070 7.453 1.00 92.94 89 PHE A CA 1
ATOM 739 C C . PHE A 1 89 ? 1.001 9.902 6.843 1.00 92.94 89 PHE A C 1
ATOM 741 O O . PHE A 1 89 ? 1.545 8.814 6.716 1.00 92.94 89 PHE A O 1
ATOM 748 N N . GLY A 1 90 ? -0.270 10.084 6.469 1.00 94.44 90 GLY A N 1
ATOM 749 C CA . GLY A 1 90 ? -1.114 8.991 5.977 1.00 94.44 90 GLY A CA 1
ATOM 750 C C . GLY A 1 90 ? -0.569 8.340 4.708 1.00 94.44 90 GLY A C 1
ATOM 751 O O . GLY A 1 90 ? -0.499 7.119 4.620 1.00 94.44 90 GLY A O 1
ATOM 752 N N . GLU A 1 91 ? -0.095 9.148 3.755 1.00 95.56 91 GLU A N 1
ATOM 753 C CA . GLU A 1 91 ? 0.492 8.652 2.504 1.00 95.56 91 GLU A CA 1
ATOM 754 C C . GLU A 1 91 ? 1.809 7.895 2.730 1.00 95.56 91 GLU A C 1
ATOM 756 O O . GLU A 1 91 ? 2.012 6.824 2.155 1.00 95.56 91 GLU A O 1
ATOM 761 N N . SER A 1 92 ? 2.692 8.411 3.593 1.00 95.44 92 SER A N 1
ATOM 762 C CA . SER A 1 92 ? 3.957 7.743 3.915 1.00 95.44 92 SER A CA 1
ATOM 763 C C . SER A 1 92 ? 3.731 6.459 4.709 1.00 95.44 92 SER A C 1
ATOM 765 O O . SER A 1 92 ? 4.357 5.445 4.404 1.00 95.44 92 SER A O 1
ATOM 767 N N . LEU A 1 93 ? 2.800 6.462 5.666 1.00 96.06 93 LEU A N 1
ATOM 768 C CA . LEU A 1 93 ? 2.423 5.271 6.423 1.00 96.06 93 LEU A CA 1
ATOM 769 C C . LEU A 1 93 ? 1.794 4.209 5.515 1.00 96.06 93 LEU A C 1
ATOM 771 O O . LEU A 1 93 ? 2.144 3.034 5.612 1.00 96.06 93 LEU A O 1
ATOM 775 N N . PHE A 1 94 ? 0.932 4.618 4.579 1.00 97.25 94 PHE A N 1
ATOM 776 C CA . PHE A 1 94 ? 0.366 3.699 3.599 1.00 97.25 94 PHE A CA 1
ATOM 777 C C . PHE A 1 94 ? 1.467 3.055 2.748 1.00 97.25 94 PHE A C 1
ATOM 779 O O . PHE A 1 94 ? 1.514 1.831 2.640 1.00 97.25 94 PHE A O 1
ATOM 786 N N . ALA A 1 95 ? 2.414 3.851 2.233 1.00 96.25 95 ALA A N 1
ATOM 787 C CA . ALA A 1 95 ? 3.573 3.340 1.498 1.00 96.25 95 ALA A CA 1
ATOM 788 C C . ALA A 1 95 ? 4.390 2.328 2.317 1.00 96.25 95 ALA A C 1
ATOM 790 O O . ALA A 1 95 ? 4.766 1.277 1.795 1.00 96.25 95 ALA A O 1
ATOM 791 N N . GLN A 1 96 ? 4.642 2.622 3.597 1.00 95.56 96 GLN A N 1
ATOM 792 C CA . GLN A 1 96 ? 5.365 1.727 4.503 1.00 95.56 96 GLN A CA 1
ATOM 793 C C . GLN A 1 96 ? 4.635 0.394 4.681 1.00 95.56 96 GLN A C 1
ATOM 795 O O . GLN A 1 96 ? 5.265 -0.655 4.583 1.00 95.56 96 GLN A O 1
ATOM 800 N N . TRP A 1 97 ? 3.312 0.404 4.867 1.00 96.50 97 TRP A N 1
ATOM 801 C CA . TRP A 1 97 ? 2.529 -0.827 5.031 1.00 96.50 97 TRP A CA 1
ATOM 802 C C . TRP A 1 97 ? 2.529 -1.694 3.767 1.00 96.50 97 TRP A C 1
ATOM 804 O O . TRP A 1 97 ? 2.520 -2.924 3.861 1.00 96.50 97 TRP A O 1
ATOM 814 N N . ILE A 1 98 ? 2.619 -1.082 2.581 1.00 96.12 98 ILE A N 1
ATOM 815 C CA . ILE A 1 98 ? 2.801 -1.833 1.328 1.00 96.12 98 ILE A CA 1
ATOM 816 C C . ILE A 1 98 ? 4.186 -2.472 1.281 1.00 96.12 98 ILE A C 1
ATOM 818 O O . ILE A 1 98 ? 4.306 -3.641 0.919 1.00 96.12 98 ILE A O 1
ATOM 822 N N . MET A 1 99 ? 5.224 -1.764 1.726 1.00 95.94 99 MET A N 1
ATOM 823 C CA . MET A 1 99 ? 6.561 -2.353 1.835 1.00 95.94 99 MET A CA 1
ATOM 824 C C . MET A 1 99 ? 6.618 -3.469 2.884 1.00 95.94 99 MET A C 1
ATOM 826 O O . MET A 1 99 ? 7.308 -4.460 2.662 1.00 95.94 99 MET A O 1
ATOM 830 N N . CYS A 1 100 ? 5.843 -3.398 3.971 1.00 96.00 100 CYS A N 1
ATOM 831 C CA . CYS A 1 100 ? 5.717 -4.516 4.911 1.00 96.00 100 CYS A CA 1
ATOM 832 C C . CYS A 1 100 ? 5.160 -5.784 4.246 1.00 96.00 100 CYS A C 1
ATOM 834 O O . CYS A 1 100 ? 5.537 -6.891 4.632 1.00 96.00 100 CYS A O 1
ATOM 836 N N . CYS A 1 101 ? 4.302 -5.644 3.228 1.00 96.69 101 CYS A N 1
ATOM 837 C CA . CYS A 1 101 ? 3.826 -6.778 2.432 1.00 96.69 101 CYS A CA 1
ATOM 838 C C . CYS A 1 101 ? 4.957 -7.407 1.607 1.00 96.69 101 CYS A C 1
ATOM 840 O O . CYS A 1 101 ? 5.022 -8.633 1.521 1.00 96.69 101 CYS A O 1
ATOM 842 N N . ALA A 1 102 ? 5.850 -6.582 1.050 1.00 95.00 102 ALA A N 1
ATOM 843 C CA . ALA A 1 102 ? 7.006 -7.022 0.268 1.00 95.00 102 ALA A CA 1
ATOM 844 C C . ALA A 1 102 ? 8.070 -7.706 1.141 1.00 95.00 102 ALA A C 1
ATOM 846 O O . ALA A 1 102 ? 8.461 -8.836 0.870 1.00 95.00 102 ALA A O 1
ATOM 847 N N . TYR A 1 103 ? 8.481 -7.053 2.232 1.00 95.06 103 TYR A N 1
ATOM 848 C CA . TYR A 1 103 ? 9.496 -7.564 3.161 1.00 95.06 103 TYR A CA 1
ATOM 849 C C . TYR A 1 103 ? 8.983 -8.653 4.111 1.00 95.06 103 TYR A C 1
ATOM 851 O O . TYR A 1 103 ? 9.762 -9.199 4.888 1.00 95.06 103 TYR A O 1
ATOM 859 N N . GLN A 1 104 ? 7.678 -8.944 4.095 1.00 94.56 104 GLN A N 1
ATOM 860 C CA . GLN A 1 104 ? 7.038 -9.938 4.966 1.00 94.56 104 GLN A CA 1
ATOM 861 C C . GLN A 1 104 ? 7.336 -9.701 6.460 1.00 94.56 104 GLN A C 1
ATOM 863 O O . GLN A 1 104 ? 7.506 -10.636 7.242 1.00 94.56 104 GLN A O 1
ATOM 868 N N . ASN A 1 105 ? 7.401 -8.431 6.866 1.00 93.81 105 ASN A N 1
ATOM 869 C CA . ASN A 1 105 ? 7.717 -8.012 8.231 1.00 93.81 105 ASN A CA 1
ATOM 870 C C . ASN A 1 105 ? 6.473 -7.444 8.948 1.00 93.81 105 ASN A C 1
ATOM 872 O O . ASN A 1 105 ? 5.345 -7.582 8.471 1.00 93.81 105 ASN A O 1
ATOM 876 N N . TRP A 1 106 ? 6.656 -6.851 10.135 1.00 94.38 106 TRP A N 1
ATOM 877 C CA . TRP A 1 106 ? 5.563 -6.312 10.960 1.00 94.38 106 TRP A CA 1
ATOM 878 C C . TRP A 1 106 ? 4.446 -7.353 11.195 1.00 94.38 106 TRP A C 1
ATOM 880 O O . TRP A 1 106 ? 4.728 -8.423 11.735 1.00 94.38 106 TRP A O 1
ATOM 890 N N . LEU A 1 107 ? 3.193 -7.077 10.819 1.00 94.62 107 LEU A N 1
ATOM 891 C CA . LEU A 1 107 ? 2.067 -8.011 10.923 1.00 94.62 107 LEU A CA 1
ATOM 892 C C . LEU A 1 107 ? 1.981 -8.968 9.727 1.00 94.62 107 LEU A C 1
ATOM 894 O O . LEU A 1 107 ? 1.344 -10.011 9.827 1.00 94.62 107 LEU A O 1
ATOM 898 N N . GLN A 1 108 ? 2.678 -8.677 8.629 1.00 96.44 108 GLN A N 1
ATOM 899 C CA . GLN A 1 108 ? 2.733 -9.544 7.448 1.00 96.44 108 GLN A CA 1
ATOM 900 C C . GLN A 1 108 ? 3.686 -10.737 7.624 1.00 96.44 108 GLN A C 1
ATOM 902 O O . GLN A 1 108 ? 3.693 -11.650 6.798 1.00 96.44 108 GLN A O 1
ATOM 907 N N . LYS A 1 109 ? 4.428 -10.791 8.740 1.00 94.75 109 LYS A N 1
ATOM 908 C CA . LYS A 1 109 ? 5.209 -11.970 9.152 1.00 94.75 109 LYS A CA 1
ATOM 909 C C . LYS A 1 109 ? 4.342 -13.188 9.495 1.00 94.75 109 LYS A C 1
ATOM 911 O O . LYS A 1 109 ? 4.838 -14.307 9.494 1.00 94.75 109 LYS A O 1
ATOM 916 N N . TYR A 1 110 ? 3.058 -12.978 9.806 1.00 96.12 110 TYR A N 1
ATOM 917 C CA . TYR A 1 110 ? 2.122 -14.063 10.123 1.00 96.12 110 TYR A CA 1
ATOM 918 C C . TYR A 1 110 ? 1.537 -14.732 8.869 1.00 96.12 110 TYR A C 1
ATOM 920 O O . TYR A 1 110 ? 0.872 -15.755 8.977 1.00 96.12 110 TYR A O 1
ATOM 928 N N . GLY A 1 111 ? 1.778 -14.187 7.673 1.00 96.94 111 GLY A N 1
ATOM 929 C CA . GLY A 1 111 ? 1.237 -14.699 6.414 1.00 96.94 111 GLY A CA 1
ATOM 930 C C . GLY A 1 111 ? 0.700 -13.565 5.545 1.00 96.94 111 GLY A C 1
ATOM 931 O O . GLY A 1 111 ? 1.168 -12.430 5.621 1.00 96.94 111 GLY A O 1
ATOM 932 N N . ARG A 1 112 ? -0.294 -13.849 4.701 1.00 97.88 112 ARG A N 1
ATOM 933 C CA . ARG A 1 112 ? -0.96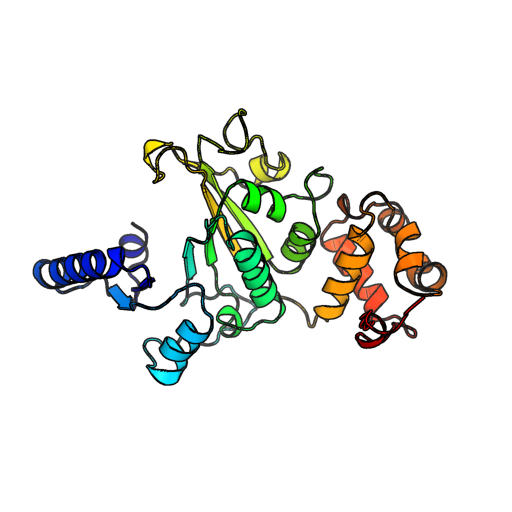0 -12.824 3.878 1.00 97.88 112 ARG A CA 1
ATOM 934 C C . ARG A 1 112 ? -2.122 -12.204 4.644 1.00 97.88 112 ARG A C 1
ATOM 936 O O . ARG A 1 112 ? -3.274 -12.590 4.450 1.00 97.88 112 ARG A O 1
ATOM 943 N N . VAL A 1 113 ? -1.811 -11.275 5.542 1.00 98.06 113 VAL A N 1
ATOM 944 C CA . VAL A 1 113 ? -2.803 -10.630 6.407 1.00 98.06 113 VAL A CA 1
ATOM 945 C C . VAL A 1 113 ? -3.525 -9.536 5.630 1.00 98.06 113 VAL A C 1
ATOM 947 O O . VAL A 1 113 ? -2.910 -8.571 5.173 1.00 98.06 113 VAL A O 1
ATOM 950 N N . ARG A 1 114 ? -4.842 -9.691 5.488 1.00 98.19 114 ARG A N 1
ATOM 951 C CA . ARG A 1 114 ? -5.707 -8.714 4.823 1.00 98.19 114 ARG A CA 1
ATOM 952 C C . ARG A 1 114 ? -5.800 -7.431 5.643 1.00 98.19 114 ARG A C 1
ATOM 954 O O . ARG A 1 114 ? -5.943 -7.473 6.867 1.00 98.19 114 ARG A O 1
ATOM 961 N N . MET A 1 115 ? -5.781 -6.300 4.947 1.00 98.31 115 MET A N 1
ATOM 962 C CA . MET A 1 115 ? -5.983 -4.983 5.538 1.00 98.31 115 MET A CA 1
ATOM 963 C C . MET A 1 115 ? -7.149 -4.274 4.849 1.00 98.31 115 MET A C 1
ATOM 965 O O . MET A 1 115 ? -7.234 -4.282 3.626 1.00 98.31 115 MET A O 1
ATOM 969 N N . VAL A 1 116 ? -8.030 -3.642 5.620 1.00 98.06 116 VAL A N 1
ATOM 970 C CA . VAL A 1 116 ? -9.054 -2.721 5.105 1.00 98.06 116 VAL A CA 1
ATOM 971 C C . VAL A 1 116 ? -8.783 -1.353 5.705 1.00 98.06 116 VAL A C 1
ATOM 973 O O . VAL A 1 116 ? -8.812 -1.171 6.926 1.00 98.06 116 VAL A O 1
ATOM 976 N N . LEU A 1 117 ? -8.457 -0.405 4.836 1.00 97.94 117 LEU A N 1
ATOM 977 C CA . LEU A 1 117 ? -7.852 0.862 5.208 1.00 97.94 117 LEU A CA 1
ATOM 978 C C . LEU A 1 117 ? -8.749 2.017 4.787 1.00 97.94 117 LEU A C 1
ATOM 980 O O . LEU A 1 117 ? -9.152 2.105 3.629 1.00 97.94 117 LEU A O 1
ATOM 984 N N . LEU A 1 118 ? -9.016 2.927 5.719 1.00 96.81 118 LEU A N 1
ATOM 985 C CA . LEU A 1 118 ? -9.536 4.252 5.404 1.00 96.81 118 LEU A CA 1
ATOM 986 C C . LEU A 1 118 ? -8.346 5.163 5.107 1.00 96.81 118 LEU A C 1
ATOM 988 O O . LEU A 1 118 ? -7.463 5.340 5.949 1.00 96.81 118 LEU A O 1
ATOM 992 N N . VAL A 1 119 ? -8.318 5.728 3.907 1.00 96.56 119 VAL A N 1
ATOM 993 C CA . VAL A 1 119 ? -7.255 6.613 3.416 1.00 96.56 119 VAL A CA 1
ATOM 994 C C . VAL A 1 119 ? -7.882 7.851 2.783 1.00 96.56 119 VAL A C 1
ATOM 996 O O . VAL A 1 119 ? -9.072 7.861 2.488 1.00 96.56 119 VAL A O 1
ATOM 999 N N . ARG A 1 120 ? -7.099 8.901 2.530 1.00 94.50 120 ARG A N 1
ATOM 1000 C CA . ARG A 1 120 ? -7.586 10.031 1.724 1.00 94.50 120 ARG A CA 1
ATOM 1001 C C . ARG A 1 120 ? -7.739 9.637 0.261 1.00 94.50 120 ARG A C 1
ATOM 1003 O O . ARG A 1 120 ? -6.934 8.856 -0.253 1.00 94.50 120 ARG A O 1
ATOM 1010 N N . GLU A 1 121 ? -8.699 10.234 -0.439 1.00 93.62 121 GLU A N 1
ATOM 1011 C CA . GLU A 1 121 ? -8.917 9.942 -1.860 1.00 93.62 121 GLU A CA 1
ATOM 1012 C C . GLU A 1 121 ? -7.710 10.296 -2.734 1.00 93.62 121 GLU A C 1
ATOM 1014 O O . GLU A 1 121 ? -7.338 9.541 -3.635 1.00 93.62 121 GLU A O 1
ATOM 1019 N N . ALA A 1 122 ? -7.043 11.416 -2.446 1.00 92.38 122 ALA A N 1
ATOM 1020 C CA . ALA A 1 122 ? -5.826 11.803 -3.155 1.00 92.38 122 ALA A CA 1
ATOM 1021 C C . ALA A 1 122 ? -4.721 10.738 -3.034 1.00 92.38 122 ALA A C 1
ATOM 1023 O O . ALA A 1 122 ? -4.001 10.468 -3.994 1.00 92.38 122 ALA A O 1
ATOM 1024 N N . THR A 1 123 ? -4.607 10.092 -1.872 1.00 95.25 123 THR A N 1
ATOM 1025 C CA . THR A 1 123 ? -3.660 8.996 -1.652 1.00 95.25 123 THR A CA 1
ATOM 1026 C C . THR A 1 123 ? -4.126 7.717 -2.352 1.00 95.25 123 THR A C 1
ATOM 1028 O O . THR A 1 123 ? -3.342 7.107 -3.078 1.00 95.25 123 THR A O 1
ATOM 1031 N N . ALA A 1 124 ? -5.397 7.327 -2.211 1.00 96.19 124 ALA A N 1
ATOM 1032 C CA . ALA A 1 124 ? -5.941 6.147 -2.886 1.00 96.19 124 ALA A CA 1
ATOM 1033 C C . ALA A 1 124 ? -5.787 6.229 -4.413 1.00 96.19 124 ALA A C 1
ATOM 1035 O O . ALA A 1 124 ? -5.261 5.300 -5.024 1.00 96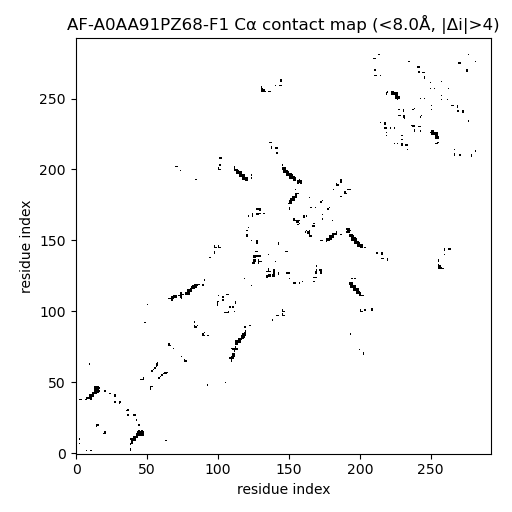.19 124 ALA A O 1
ATOM 1036 N N . SER A 1 125 ? -6.165 7.353 -5.028 1.00 95.06 125 SER A N 1
ATOM 1037 C CA . SER A 1 125 ? -6.083 7.547 -6.483 1.00 95.06 125 SER A CA 1
ATOM 1038 C C . SER A 1 125 ? -4.652 7.406 -7.016 1.00 95.06 125 SER A C 1
ATOM 1040 O O . SER A 1 125 ? -4.441 6.770 -8.050 1.00 95.06 125 SER A O 1
ATOM 1042 N N . LYS A 1 126 ? -3.645 7.906 -6.286 1.00 94.44 126 LYS A N 1
ATOM 1043 C CA . LYS A 1 126 ? -2.224 7.724 -6.625 1.00 94.44 126 LYS A CA 1
ATOM 1044 C C . LYS A 1 126 ? -1.793 6.259 -6.589 1.00 94.44 126 LYS A C 1
ATOM 1046 O O . LYS A 1 126 ? -1.103 5.822 -7.505 1.00 94.44 126 LYS A O 1
ATOM 1051 N N . PHE A 1 127 ? -2.136 5.520 -5.537 1.00 96.62 127 PHE A N 1
ATOM 1052 C CA . PHE A 1 127 ? -1.674 4.137 -5.353 1.00 96.62 127 PHE A CA 1
ATOM 1053 C C . PHE A 1 127 ? -2.416 3.147 -6.247 1.00 96.62 127 PHE A C 1
ATOM 1055 O O . PHE A 1 127 ? -1.828 2.162 -6.684 1.00 96.62 127 PHE A O 1
ATOM 1062 N N . LEU A 1 128 ? -3.689 3.418 -6.533 1.00 96.88 128 LEU A N 1
ATOM 1063 C CA . LEU A 1 128 ? -4.547 2.536 -7.317 1.00 96.88 128 LEU A CA 1
ATOM 1064 C C . LEU A 1 128 ? -4.478 2.796 -8.829 1.00 96.88 128 LEU A C 1
ATOM 1066 O O . LEU A 1 128 ? -5.059 2.029 -9.594 1.00 96.88 128 LEU A O 1
ATOM 1070 N N . SER A 1 129 ? -3.746 3.828 -9.261 1.00 95.94 129 SER A N 1
ATOM 1071 C CA . SER A 1 129 ? -3.528 4.166 -10.673 1.00 95.94 129 SER A CA 1
ATOM 1072 C C . SER A 1 129 ? -2.961 2.982 -11.468 1.00 95.94 129 SER A C 1
ATOM 1074 O O . SER A 1 129 ? -1.879 2.484 -11.149 1.00 95.94 129 SER A O 1
ATOM 1076 N N . GLY A 1 130 ? -3.672 2.544 -12.510 1.00 95.62 130 GLY A N 1
ATOM 1077 C CA . GLY A 1 130 ? -3.261 1.436 -13.366 1.00 95.62 130 GLY A CA 1
ATOM 1078 C C . GLY A 1 130 ? -2.353 1.854 -14.529 1.00 95.62 130 GLY A C 1
ATOM 1079 O O . GLY A 1 130 ? -2.040 3.040 -14.702 1.00 95.62 130 GLY A O 1
ATOM 1080 N N . PRO A 1 131 ? -1.902 0.882 -15.345 1.00 95.88 131 PRO A N 1
ATOM 1081 C CA . PRO A 1 131 ? -1.144 1.153 -16.559 1.00 95.88 131 PRO A CA 1
ATOM 1082 C C . PRO A 1 131 ? -1.834 2.117 -17.515 1.00 95.88 131 PRO A C 1
ATOM 1084 O O . PRO A 1 131 ? -3.042 2.059 -17.714 1.00 95.88 131 PRO A O 1
ATOM 1087 N N . ASN A 1 132 ? -1.034 2.981 -18.143 1.00 94.50 132 ASN A N 1
ATOM 1088 C CA . ASN A 1 132 ? -1.461 4.051 -19.055 1.00 94.50 132 ASN A CA 1
ATOM 1089 C C . ASN A 1 132 ? -2.212 5.217 -18.393 1.00 94.50 132 ASN A C 1
ATOM 1091 O O . ASN A 1 132 ? -2.443 6.232 -19.051 1.00 94.50 132 ASN A O 1
ATOM 1095 N N . PHE A 1 133 ? -2.545 5.138 -17.103 1.00 95.38 133 PHE A N 1
ATOM 1096 C CA . PHE A 1 133 ? -3.190 6.252 -16.425 1.00 95.38 133 PHE A CA 1
ATOM 1097 C C . PHE A 1 133 ? -2.195 7.377 -16.119 1.00 95.38 133 PHE A C 1
ATOM 1099 O O . PHE A 1 133 ? -1.074 7.159 -15.652 1.00 95.38 133 PHE A O 1
ATOM 1106 N N . SER A 1 134 ? -2.605 8.622 -16.361 1.00 91.31 134 SER A N 1
ATOM 1107 C CA . SER A 1 134 ? -1.715 9.789 -16.287 1.00 91.31 134 SER A CA 1
ATOM 1108 C C . SER A 1 134 ? -1.141 10.025 -14.885 1.00 91.31 134 SER A C 1
ATOM 1110 O O . SER A 1 134 ? 0.009 10.466 -14.762 1.00 91.31 134 SER A O 1
ATOM 1112 N N . LYS A 1 135 ? -1.907 9.683 -13.839 1.00 91.56 135 LYS A N 1
ATOM 1113 C CA . LYS A 1 135 ? -1.527 9.822 -12.421 1.00 91.56 135 LYS A CA 1
ATOM 1114 C C . LYS A 1 135 ? -0.685 8.662 -11.883 1.00 91.56 135 LYS A C 1
ATOM 1116 O O . LYS A 1 135 ? -0.274 8.695 -10.718 1.00 91.56 135 LYS A O 1
ATOM 1121 N N . ARG A 1 136 ? -0.382 7.664 -12.721 1.00 94.56 136 ARG A N 1
ATOM 1122 C CA . ARG A 1 136 ? 0.469 6.546 -12.328 1.00 94.56 136 ARG A CA 1
ATOM 1123 C C . ARG A 1 136 ? 1.851 7.029 -11.904 1.00 94.56 136 ARG A C 1
ATOM 1125 O O . ARG A 1 136 ? 2.478 7.865 -12.559 1.00 94.56 136 ARG A O 1
ATOM 1132 N N . ASN A 1 137 ? 2.308 6.491 -10.783 1.00 94.19 137 ASN A N 1
ATOM 1133 C CA . ASN A 1 137 ? 3.539 6.867 -10.105 1.00 94.19 137 ASN A CA 1
ATOM 1134 C C . ASN A 1 137 ? 4.303 5.625 -9.593 1.00 94.19 137 ASN A C 1
ATOM 1136 O O . ASN A 1 137 ? 3.891 4.477 -9.777 1.00 94.19 137 ASN A O 1
ATOM 1140 N N . ARG A 1 138 ? 5.435 5.855 -8.917 1.00 95.00 138 ARG A N 1
ATOM 1141 C CA . ARG A 1 138 ? 6.271 4.780 -8.361 1.00 95.00 138 ARG A CA 1
ATOM 1142 C C . ARG A 1 138 ? 5.528 3.934 -7.325 1.00 95.00 138 ARG A C 1
ATOM 1144 O O . ARG A 1 138 ? 5.713 2.722 -7.298 1.00 95.00 138 ARG A O 1
ATOM 1151 N N . ALA A 1 139 ? 4.684 4.544 -6.492 1.00 94.38 139 ALA A N 1
ATOM 1152 C CA . ALA A 1 139 ? 3.934 3.819 -5.472 1.00 94.38 139 ALA A CA 1
ATOM 1153 C C . ALA A 1 139 ? 2.914 2.858 -6.098 1.00 94.38 139 ALA A C 1
ATOM 1155 O O . ALA A 1 139 ? 2.838 1.715 -5.658 1.00 94.38 139 ALA A O 1
ATOM 1156 N N . SER A 1 140 ? 2.221 3.259 -7.172 1.00 95.62 140 SER A N 1
ATOM 1157 C CA . SER A 1 140 ? 1.332 2.350 -7.913 1.00 95.62 140 SER A CA 1
ATOM 1158 C C . SER A 1 140 ? 2.066 1.167 -8.554 1.00 95.62 140 SER A C 1
ATOM 1160 O O . SER A 1 140 ? 1.569 0.049 -8.485 1.00 95.62 140 SER A O 1
ATOM 1162 N N . LEU A 1 141 ? 3.275 1.366 -9.100 1.00 94.50 141 LEU A N 1
ATOM 1163 C CA . LEU A 1 141 ? 4.078 0.252 -9.631 1.00 94.50 141 LEU A CA 1
ATOM 1164 C C . LEU A 1 141 ? 4.457 -0.740 -8.525 1.00 94.50 141 LEU A C 1
ATOM 1166 O O . LEU A 1 141 ? 4.274 -1.943 -8.681 1.00 94.50 141 LEU A O 1
ATOM 1170 N N . LYS A 1 142 ? 4.937 -0.241 -7.377 1.00 94.62 142 LYS A N 1
ATOM 1171 C CA . LYS A 1 142 ? 5.266 -1.096 -6.224 1.00 94.62 142 LYS A CA 1
ATOM 1172 C C . LYS A 1 142 ? 4.031 -1.826 -5.693 1.00 94.62 142 LYS A C 1
ATOM 1174 O O . LYS A 1 142 ? 4.092 -3.019 -5.410 1.00 94.62 142 LYS A O 1
ATOM 1179 N N . ARG A 1 143 ? 2.896 -1.130 -5.605 1.00 94.94 143 ARG A N 1
ATOM 1180 C CA . ARG A 1 143 ? 1.601 -1.712 -5.238 1.00 94.94 143 ARG A CA 1
ATOM 1181 C C . ARG A 1 143 ? 1.258 -2.896 -6.132 1.00 94.94 143 ARG A C 1
ATOM 1183 O O . ARG A 1 143 ? 0.944 -3.957 -5.595 1.00 94.94 143 ARG A O 1
ATOM 1190 N N . ASP A 1 144 ? 1.339 -2.723 -7.452 1.00 94.69 144 ASP A N 1
ATOM 1191 C CA . ASP A 1 144 ? 0.998 -3.761 -8.434 1.00 94.69 144 ASP A CA 1
ATOM 1192 C C . ASP A 1 144 ? 1.858 -5.019 -8.251 1.00 94.69 144 ASP A C 1
ATOM 1194 O O . ASP A 1 144 ? 1.348 -6.135 -8.360 1.00 94.69 144 ASP A O 1
ATOM 1198 N N . MET A 1 145 ? 3.141 -4.851 -7.919 1.00 95.19 145 MET A N 1
ATOM 1199 C CA . MET A 1 145 ? 4.066 -5.963 -7.678 1.00 95.19 145 MET A CA 1
ATOM 1200 C C . MET A 1 145 ? 3.742 -6.732 -6.392 1.00 95.19 145 MET A C 1
ATOM 1202 O O . MET A 1 145 ? 3.794 -7.959 -6.380 1.00 95.19 145 MET A O 1
ATOM 1206 N N . PHE A 1 146 ? 3.390 -6.032 -5.309 1.00 96.75 146 PHE A N 1
ATOM 1207 C CA . PHE A 1 146 ? 3.370 -6.626 -3.965 1.00 96.75 146 PHE A CA 1
ATOM 1208 C C . PHE A 1 146 ? 1.981 -6.967 -3.421 1.00 96.75 146 PHE A C 1
ATOM 1210 O O . PHE A 1 146 ? 1.855 -7.767 -2.490 1.00 96.75 146 PHE A O 1
ATOM 1217 N N . THR A 1 147 ? 0.929 -6.365 -3.971 1.00 97.75 147 THR A N 1
ATOM 1218 C CA . THR A 1 147 ? -0.420 -6.443 -3.400 1.00 97.75 147 THR A CA 1
ATOM 1219 C C . THR A 1 147 ? -1.495 -6.515 -4.474 1.00 97.75 147 THR A C 1
ATOM 1221 O O . THR A 1 147 ? -1.351 -5.959 -5.561 1.00 97.75 147 THR A O 1
ATOM 1224 N N . ASP A 1 148 ? -2.596 -7.175 -4.143 1.00 97.00 148 ASP A N 1
ATOM 1225 C CA . ASP A 1 148 ? -3.881 -7.011 -4.804 1.00 97.00 148 ASP A CA 1
ATOM 1226 C C . ASP A 1 148 ? -4.678 -5.993 -3.993 1.00 97.00 148 ASP A C 1
ATOM 1228 O O . ASP A 1 148 ? -5.005 -6.230 -2.829 1.00 97.00 148 ASP A O 1
ATOM 1232 N N . MET A 1 149 ? -4.939 -4.829 -4.587 1.00 97.38 149 MET A N 1
ATOM 1233 C CA . MET A 1 149 ? -5.769 -3.807 -3.958 1.00 97.38 149 MET A CA 1
ATOM 1234 C C . MET A 1 149 ? -7.066 -3.606 -4.713 1.00 97.38 149 MET A C 1
ATOM 1236 O O . MET A 1 149 ? -7.068 -3.622 -5.947 1.00 97.38 149 MET A O 1
ATOM 1240 N N . GLN A 1 150 ? -8.117 -3.332 -3.950 1.00 97.81 150 GLN A N 1
ATOM 1241 C CA . GLN A 1 150 ? -9.439 -3.006 -4.453 1.00 97.81 150 GLN A CA 1
ATOM 1242 C C . GLN A 1 150 ? -9.938 -1.709 -3.814 1.00 97.81 150 GLN A C 1
ATOM 1244 O O . GLN A 1 150 ? -9.833 -1.513 -2.598 1.00 97.81 150 GLN A O 1
ATOM 1249 N N . LEU A 1 151 ? -10.502 -0.828 -4.638 1.00 98.31 151 LEU A N 1
ATOM 1250 C CA . LEU A 1 151 ? -11.253 0.332 -4.180 1.00 98.31 151 LEU A CA 1
ATOM 1251 C C . LEU A 1 151 ? -12.658 -0.113 -3.764 1.00 98.31 151 LEU A C 1
ATOM 1253 O O . LEU A 1 151 ? -13.482 -0.460 -4.601 1.00 98.31 151 LEU A O 1
ATOM 1257 N N . VAL A 1 152 ? -12.936 -0.120 -2.463 1.00 98.00 152 VAL A N 1
ATOM 1258 C CA . VAL A 1 152 ? -14.213 -0.613 -1.922 1.00 98.00 152 VAL A CA 1
ATOM 1259 C C . VAL A 1 152 ? -15.254 0.500 -1.872 1.00 98.00 152 VAL A C 1
ATOM 1261 O O . VAL A 1 152 ? -16.427 0.277 -2.169 1.00 98.00 152 VAL A O 1
ATOM 1264 N N . ALA A 1 153 ? -14.837 1.703 -1.479 1.00 96.38 153 ALA A N 1
ATOM 1265 C CA . ALA A 1 153 ? -15.726 2.851 -1.389 1.00 96.38 153 ALA A CA 1
ATOM 1266 C C . ALA A 1 153 ? -14.969 4.174 -1.549 1.00 96.38 153 ALA A C 1
ATOM 1268 O O . ALA A 1 153 ? -13.779 4.251 -1.236 1.00 96.38 153 ALA A O 1
ATOM 1269 N N . VAL A 1 154 ? -15.672 5.211 -1.993 1.00 95.19 154 VAL A N 1
ATOM 1270 C CA . VAL A 1 154 ? -15.181 6.592 -2.136 1.00 95.19 154 VAL A CA 1
ATOM 1271 C C . VAL A 1 154 ? -16.207 7.565 -1.576 1.00 95.19 154 VAL A C 1
ATOM 1273 O O . VAL A 1 154 ? -17.396 7.257 -1.555 1.00 95.19 154 VAL A O 1
ATOM 1276 N N . SER A 1 155 ? -15.772 8.729 -1.110 1.00 92.69 155 SER A N 1
ATOM 1277 C CA . SER A 1 155 ? -16.683 9.787 -0.683 1.00 92.69 155 SER A CA 1
ATOM 1278 C C . SER A 1 155 ? -17.380 10.440 -1.875 1.00 92.69 155 SER A C 1
ATOM 1280 O O . SER A 1 155 ? -16.850 10.514 -2.981 1.00 92.69 155 SER A O 1
ATOM 1282 N N . ASP A 1 156 ? -18.600 10.916 -1.638 1.00 86.56 156 ASP A N 1
ATOM 1283 C CA . ASP A 1 156 ? -19.355 11.694 -2.620 1.00 86.56 156 ASP A CA 1
ATOM 1284 C C . ASP A 1 156 ? -18.699 13.063 -2.894 1.00 86.56 156 ASP A C 1
ATOM 1286 O O . ASP A 1 156 ? -18.663 13.534 -4.029 1.00 86.56 156 ASP A O 1
ATOM 1290 N N . ILE A 1 157 ? -18.110 13.680 -1.862 1.00 78.38 157 ILE A N 1
ATOM 1291 C CA . ILE A 1 157 ? -17.276 14.881 -1.982 1.00 78.38 157 ILE A CA 1
ATOM 1292 C C . ILE A 1 157 ? -15.800 14.504 -1.929 1.00 78.38 157 ILE A C 1
ATOM 1294 O O . ILE A 1 157 ? -15.331 13.893 -0.972 1.00 78.38 157 ILE A O 1
ATOM 1298 N N . SER A 1 158 ? -15.048 15.002 -2.906 1.00 76.69 158 SER A N 1
ATOM 1299 C CA . SER A 1 158 ? -13.591 15.016 -2.870 1.00 76.69 158 SER A CA 1
ATOM 1300 C C . SER A 1 158 ? -13.106 16.407 -2.461 1.00 76.69 158 SER A C 1
ATOM 1302 O O . SER A 1 158 ? -13.543 17.410 -3.022 1.00 76.69 158 SER A O 1
ATOM 1304 N N . VAL A 1 159 ? -12.181 16.499 -1.503 1.00 77.00 159 VAL A N 1
ATOM 1305 C CA . VAL A 1 159 ? -11.604 17.793 -1.080 1.00 77.00 159 VAL A CA 1
ATOM 1306 C C . VAL A 1 159 ? -10.793 18.426 -2.218 1.00 77.00 159 VAL A C 1
ATOM 1308 O O . VAL A 1 159 ? -10.793 19.644 -2.388 1.00 77.00 159 VAL A O 1
ATOM 1311 N N . ASP A 1 160 ? -10.134 17.587 -3.021 1.00 76.56 160 ASP A N 1
ATOM 1312 C CA . ASP A 1 160 ? -9.193 17.999 -4.064 1.00 76.56 160 ASP A CA 1
ATOM 1313 C C . ASP A 1 160 ? -9.815 18.006 -5.480 1.00 76.56 160 ASP A C 1
ATOM 1315 O O . ASP A 1 160 ? -9.129 18.315 -6.457 1.00 76.56 160 ASP A O 1
ATOM 1319 N N . SER A 1 161 ? -11.107 17.675 -5.623 1.00 75.44 161 SER A N 1
ATOM 1320 C CA . SER A 1 161 ? -11.815 17.658 -6.912 1.00 75.44 161 SER A CA 1
ATOM 1321 C C . SER A 1 161 ? -13.213 18.265 -6.814 1.00 75.44 161 SER A C 1
ATOM 1323 O O . SER A 1 161 ? -13.929 18.068 -5.842 1.00 75.44 161 SER A O 1
ATOM 1325 N N . LYS A 1 162 ? -13.623 18.983 -7.866 1.00 76.88 162 LYS A N 1
ATOM 1326 C CA . LYS A 1 162 ? -15.007 19.461 -8.051 1.00 76.88 162 LYS A CA 1
ATOM 1327 C C . LYS A 1 162 ? -15.850 18.524 -8.923 1.00 76.88 162 LYS A C 1
ATOM 1329 O O . LYS A 1 162 ? -16.992 18.855 -9.233 1.00 76.88 162 LYS A O 1
ATOM 1334 N N . GLY A 1 163 ? -15.252 17.429 -9.390 1.00 79.69 163 GLY A N 1
ATOM 1335 C CA . GLY A 1 163 ? -15.924 16.412 -10.186 1.00 79.69 163 GLY A CA 1
ATOM 1336 C C . GLY A 1 163 ? -16.873 15.555 -9.352 1.00 79.69 163 GLY A C 1
ATOM 1337 O O . GLY A 1 163 ? -17.030 15.751 -8.149 1.00 79.69 163 GLY A O 1
ATOM 1338 N N . ILE A 1 164 ? -17.502 14.590 -10.016 1.00 85.50 164 ILE A N 1
ATOM 1339 C CA . ILE A 1 164 ? -18.313 13.564 -9.353 1.00 85.50 164 ILE A CA 1
ATOM 1340 C C . ILE A 1 164 ? -17.428 12.595 -8.554 1.00 85.50 164 ILE A C 1
ATOM 1342 O O . ILE A 1 164 ? -16.221 12.495 -8.798 1.00 85.50 164 ILE A O 1
ATOM 1346 N N . ALA A 1 165 ? -18.037 11.844 -7.633 1.00 86.75 165 ALA A N 1
ATOM 1347 C CA . ALA A 1 165 ? -17.374 10.759 -6.916 1.00 86.75 165 ALA A CA 1
ATOM 1348 C C . ALA A 1 165 ? -16.588 9.855 -7.881 1.00 86.75 165 ALA A C 1
ATOM 1350 O O . ALA A 1 165 ? -17.122 9.376 -8.883 1.00 86.75 165 ALA A O 1
ATOM 1351 N N . GLY A 1 166 ? -15.307 9.632 -7.591 1.00 87.06 166 GLY A N 1
ATOM 1352 C CA . GLY A 1 166 ? -14.444 8.794 -8.423 1.00 87.06 166 GLY A CA 1
ATOM 1353 C C . GLY A 1 166 ? -13.765 9.491 -9.612 1.00 87.06 166 GLY A C 1
ATOM 1354 O O . GLY A 1 166 ? -12.846 8.906 -10.171 1.00 87.06 166 GLY A O 1
ATOM 1355 N N . ASP A 1 167 ? -14.097 10.736 -9.970 1.00 89.25 167 ASP A N 1
ATOM 1356 C CA . ASP A 1 167 ? -13.543 11.427 -11.161 1.00 89.25 167 ASP A CA 1
ATOM 1357 C C . ASP A 1 167 ? -12.001 11.537 -11.164 1.00 89.25 167 ASP A C 1
ATOM 1359 O O . ASP A 1 167 ? -11.340 11.634 -12.196 1.00 89.25 167 ASP A O 1
ATOM 1363 N N . SER A 1 168 ? -11.384 11.481 -9.983 1.00 90.31 168 SER A N 1
ATOM 1364 C CA . SER A 1 168 ? -9.931 11.529 -9.837 1.00 90.31 168 SER A CA 1
ATOM 1365 C C . SER A 1 168 ? -9.220 10.188 -10.091 1.00 90.31 168 SER A C 1
ATOM 1367 O O . SER A 1 168 ? -7.984 10.190 -10.175 1.00 90.31 168 SER A O 1
ATOM 1369 N N . TYR A 1 169 ? -9.954 9.082 -10.221 1.00 94.81 169 TYR A N 1
ATOM 1370 C CA . TYR A 1 169 ? -9.431 7.720 -10.327 1.00 94.81 169 TYR A CA 1
ATOM 1371 C C . TYR A 1 169 ? -9.299 7.250 -11.779 1.00 94.81 169 TYR A C 1
ATOM 1373 O O . TYR A 1 169 ? -9.835 7.842 -12.711 1.00 94.81 169 TYR A O 1
ATOM 1381 N N . ASP A 1 170 ? -8.556 6.161 -11.963 1.00 95.31 170 ASP A N 1
ATOM 1382 C CA . ASP A 1 170 ? -8.454 5.468 -13.246 1.00 95.31 170 ASP A CA 1
ATOM 1383 C C . ASP A 1 170 ? -9.830 4.894 -13.648 1.00 95.31 170 ASP A C 1
ATOM 1385 O O . ASP A 1 170 ? -10.396 4.102 -12.888 1.00 95.31 170 ASP A O 1
ATOM 1389 N N . PRO A 1 171 ? -10.384 5.232 -14.827 1.00 95.06 171 PRO A N 1
ATOM 1390 C CA . PRO A 1 171 ? -11.668 4.693 -15.271 1.00 95.06 171 PRO A CA 1
ATOM 1391 C C . PRO A 1 171 ? -11.708 3.160 -15.324 1.00 95.06 171 PRO A C 1
ATOM 1393 O O . PRO A 1 171 ? -12.735 2.565 -15.001 1.00 95.06 171 PRO A O 1
ATOM 1396 N N . ASN A 1 172 ? -10.594 2.503 -15.672 1.00 95.31 172 ASN A N 1
ATOM 1397 C CA . ASN A 1 172 ? -10.533 1.039 -15.705 1.00 95.31 172 ASN A CA 1
ATOM 1398 C C . ASN A 1 172 ? -10.663 0.440 -14.300 1.00 95.31 172 ASN A C 1
ATOM 1400 O O . ASN A 1 172 ? -11.291 -0.604 -14.130 1.00 95.31 172 ASN A O 1
ATOM 1404 N N . LEU A 1 173 ? -10.105 1.118 -13.291 1.00 96.31 173 LEU A N 1
ATOM 1405 C CA . LEU A 1 173 ? -10.255 0.740 -11.887 1.00 96.31 173 LEU A CA 1
ATOM 1406 C C . LEU A 1 173 ? -11.715 0.871 -11.448 1.00 96.31 173 LEU A C 1
ATOM 1408 O O . LEU A 1 173 ? -12.241 -0.051 -10.839 1.00 96.31 173 LEU A O 1
ATOM 1412 N N . LEU A 1 174 ? -12.384 1.979 -11.782 1.00 96.31 174 LEU A N 1
ATOM 1413 C CA . LEU A 1 174 ? -13.784 2.200 -11.398 1.00 96.31 174 LEU A CA 1
ATOM 1414 C C . LEU A 1 174 ? -14.726 1.156 -12.009 1.00 96.31 174 LEU A C 1
ATOM 1416 O O . LEU A 1 174 ? -15.623 0.667 -11.325 1.00 96.31 174 LEU A O 1
ATOM 1420 N N . ILE A 1 175 ? -14.504 0.790 -13.276 1.00 96.44 175 ILE A N 1
ATOM 1421 C CA . ILE A 1 175 ? -15.275 -0.260 -13.957 1.00 96.44 175 ILE A CA 1
ATOM 1422 C C . ILE A 1 175 ? -15.047 -1.619 -13.290 1.00 96.44 175 ILE A C 1
ATOM 1424 O O . ILE A 1 175 ? -16.002 -2.372 -13.102 1.00 96.44 175 ILE A O 1
ATOM 1428 N N . LYS A 1 176 ? -13.792 -1.930 -12.947 1.00 96.38 176 LYS A N 1
ATOM 1429 C CA . LYS A 1 176 ? -13.402 -3.202 -12.336 1.00 96.38 176 LYS A CA 1
ATOM 1430 C C . LYS A 1 176 ? -13.935 -3.344 -10.908 1.00 96.38 176 LYS A C 1
ATOM 1432 O O . LYS A 1 176 ? -14.506 -4.378 -10.578 1.00 96.38 176 LYS A O 1
ATOM 1437 N N . ASP A 1 177 ? -13.707 -2.337 -10.073 1.00 97.50 177 ASP A N 1
ATOM 1438 C CA . ASP A 1 177 ? -13.894 -2.442 -8.626 1.00 97.50 177 ASP A CA 1
ATOM 1439 C C . ASP A 1 177 ? -15.300 -2.017 -8.177 1.00 97.50 177 ASP A C 1
ATOM 1441 O O . ASP A 1 177 ? -15.737 -2.440 -7.109 1.00 97.50 177 ASP A O 1
ATOM 1445 N N . GLN A 1 178 ? -16.007 -1.215 -8.988 1.00 96.69 178 GLN A N 1
ATOM 1446 C CA . GLN A 1 178 ? -17.367 -0.718 -8.731 1.00 96.69 178 GLN A CA 1
ATOM 1447 C C . GLN A 1 178 ? -17.557 -0.193 -7.293 1.00 96.69 178 GLN A C 1
ATOM 1449 O O . GLN A 1 178 ? -18.396 -0.709 -6.547 1.00 96.69 178 GLN A O 1
ATOM 1454 N N . PRO A 1 179 ? -16.774 0.820 -6.870 1.00 97.12 179 PRO A N 1
ATOM 1455 C CA . PRO A 1 179 ? -16.768 1.264 -5.483 1.00 97.12 179 PRO A CA 1
ATOM 1456 C C . PRO A 1 179 ? -18.111 1.861 -5.062 1.00 97.12 179 PRO A C 1
ATOM 1458 O O . PRO A 1 179 ? -18.774 2.569 -5.822 1.00 97.12 179 PRO A O 1
ATOM 1461 N N . LEU A 1 180 ? -18.477 1.633 -3.802 1.00 96.06 180 LEU A N 1
ATOM 1462 C CA . LEU A 1 180 ? -19.638 2.272 -3.194 1.00 96.06 180 LEU A CA 1
ATOM 1463 C C . LEU A 1 180 ? -19.385 3.770 -2.992 1.00 96.06 180 LEU A C 1
ATOM 1465 O O . LEU A 1 180 ? -18.305 4.176 -2.565 1.00 96.06 180 LEU A O 1
ATOM 1469 N N . VAL A 1 181 ? -20.408 4.588 -3.224 1.00 94.69 181 VAL A N 1
ATOM 1470 C CA . VAL A 1 181 ? -20.351 6.020 -2.913 1.00 94.69 181 VAL A CA 1
ATOM 1471 C C . VAL A 1 181 ? -20.830 6.237 -1.480 1.00 94.69 181 VAL A C 1
ATOM 1473 O O . VAL A 1 181 ? -21.973 5.930 -1.134 1.00 94.69 181 VAL A O 1
ATOM 1476 N N . LEU A 1 182 ? -19.943 6.750 -0.631 1.00 92.00 182 LEU A N 1
ATOM 1477 C CA . LEU A 1 182 ? -20.234 7.117 0.747 1.00 92.00 182 LEU A CA 1
ATOM 1478 C C . LEU A 1 182 ? -20.870 8.510 0.761 1.00 92.00 182 LEU A C 1
ATOM 1480 O O . LEU A 1 182 ? -20.230 9.472 0.327 1.00 92.00 182 LEU A O 1
ATOM 1484 N N . PRO A 1 183 ? -22.095 8.661 1.288 1.00 89.19 183 PRO A N 1
ATOM 1485 C CA . PRO A 1 183 ? -22.722 9.969 1.360 1.00 89.19 183 PRO A CA 1
ATOM 1486 C C . PRO A 1 183 ? -21.958 10.865 2.338 1.00 89.19 183 PRO A C 1
ATOM 1488 O O . PRO A 1 183 ? -21.410 10.402 3.340 1.00 89.19 183 PRO A O 1
ATOM 1491 N N . ASN A 1 184 ? -21.983 12.175 2.100 1.00 82.31 184 ASN A N 1
ATOM 1492 C CA . ASN A 1 184 ? -21.231 13.153 2.901 1.00 82.31 184 ASN A CA 1
ATOM 1493 C C . ASN A 1 184 ? -21.580 13.130 4.394 1.00 82.31 184 ASN A C 1
ATOM 1495 O O . ASN A 1 184 ? -20.742 13.425 5.240 1.00 82.31 184 ASN A O 1
ATOM 1499 N N . SER A 1 185 ? -22.809 12.736 4.734 1.00 87.31 185 SER A N 1
ATOM 1500 C CA . SER A 1 185 ? -23.257 12.560 6.118 1.00 87.31 185 SER A CA 1
ATOM 1501 C C . SER A 1 185 ? -22.580 11.395 6.849 1.00 87.31 185 SER A C 1
ATOM 1503 O O . SER A 1 185 ? -22.686 11.305 8.070 1.00 87.31 185 SER A O 1
ATOM 1505 N N . SER A 1 186 ? -21.924 10.483 6.129 1.00 86.38 186 SER A N 1
ATOM 1506 C CA . SER A 1 186 ? -21.239 9.314 6.690 1.00 86.38 186 SER A CA 1
ATOM 1507 C C . SER A 1 186 ? -19.769 9.569 7.029 1.00 86.38 186 SER A C 1
ATOM 1509 O O . SER A 1 186 ? -19.146 8.706 7.647 1.00 86.38 186 SER A O 1
ATOM 1511 N N . VAL A 1 187 ? -19.218 10.731 6.661 1.00 86.62 187 VAL A N 1
ATOM 1512 C CA . VAL A 1 187 ? -17.819 11.096 6.915 1.00 86.62 187 VAL A CA 1
ATOM 1513 C C . VAL A 1 187 ? -17.753 12.254 7.907 1.00 86.62 187 VAL A C 1
ATOM 1515 O O . VAL A 1 187 ? -18.413 13.280 7.741 1.00 86.62 187 VAL A O 1
ATOM 1518 N N . LEU A 1 188 ? -16.940 12.084 8.953 1.00 85.75 188 LEU A N 1
ATOM 1519 C CA . LEU A 1 188 ? -16.607 13.143 9.900 1.00 85.75 188 LEU A CA 1
ATOM 1520 C C . LEU A 1 188 ? -15.090 13.388 9.917 1.00 85.75 188 LEU A C 1
ATOM 1522 O O . LEU A 1 188 ? -14.331 12.417 9.929 1.00 85.75 188 LEU A O 1
ATOM 1526 N N . PRO A 1 189 ? -14.643 14.658 9.980 1.00 86.00 189 PRO A N 1
ATOM 1527 C CA . PRO A 1 189 ? -15.460 15.879 9.948 1.00 86.00 189 PRO A CA 1
ATOM 1528 C C . PRO A 1 189 ? -16.177 16.076 8.600 1.00 86.00 189 PRO A C 1
ATOM 1530 O O . PRO A 1 189 ? -15.730 15.572 7.572 1.00 86.00 189 PRO A O 1
ATOM 1533 N N . VAL A 1 190 ? -17.311 16.787 8.622 1.00 82.50 190 VAL A N 1
ATOM 1534 C CA . VAL A 1 190 ? -18.111 17.052 7.414 1.00 82.50 190 VAL A CA 1
ATOM 1535 C C . VAL A 1 190 ? -17.253 17.775 6.377 1.00 82.50 190 VAL A C 1
ATOM 1537 O O . VAL A 1 190 ? -16.554 18.731 6.709 1.00 82.50 190 VAL A O 1
ATOM 1540 N N . GLY A 1 191 ? -17.323 17.317 5.127 1.00 76.38 191 GLY A N 1
ATOM 1541 C CA . GLY A 1 191 ? -16.511 17.838 4.026 1.00 76.38 191 GLY A CA 1
ATOM 1542 C C . GLY A 1 191 ? -15.108 17.233 3.934 1.00 76.38 191 GLY A C 1
ATOM 1543 O O . GLY A 1 191 ? -14.327 17.684 3.105 1.00 76.38 191 GLY A O 1
ATOM 1544 N N . GLY A 1 192 ? -14.775 16.241 4.767 1.00 83.38 192 GLY A N 1
ATOM 1545 C CA . GLY A 1 192 ? -13.580 15.417 4.582 1.00 83.38 192 GLY A CA 1
ATOM 1546 C C . GLY A 1 192 ? -13.738 14.403 3.446 1.00 83.38 192 GLY A C 1
ATOM 1547 O O . GLY A 1 192 ? -14.849 13.957 3.163 1.00 83.38 192 GLY A O 1
ATOM 1548 N N . ASP A 1 193 ? -12.614 14.020 2.838 1.00 89.88 193 ASP A N 1
ATOM 1549 C CA . ASP A 1 193 ? -12.530 12.992 1.802 1.00 89.88 193 ASP A CA 1
ATOM 1550 C C . ASP A 1 193 ? -11.976 11.679 2.367 1.00 89.88 193 ASP A C 1
ATOM 1552 O O . ASP A 1 193 ? -10.951 11.658 3.053 1.00 89.88 193 ASP A O 1
ATOM 1556 N N . LEU A 1 194 ? -12.636 10.561 2.066 1.00 93.62 194 LEU A N 1
ATOM 1557 C CA . LEU A 1 194 ? -12.181 9.231 2.460 1.00 93.62 194 LEU A CA 1
ATOM 1558 C C . LEU A 1 194 ? -12.444 8.216 1.353 1.00 93.62 194 LEU A C 1
ATOM 1560 O O . LEU A 1 19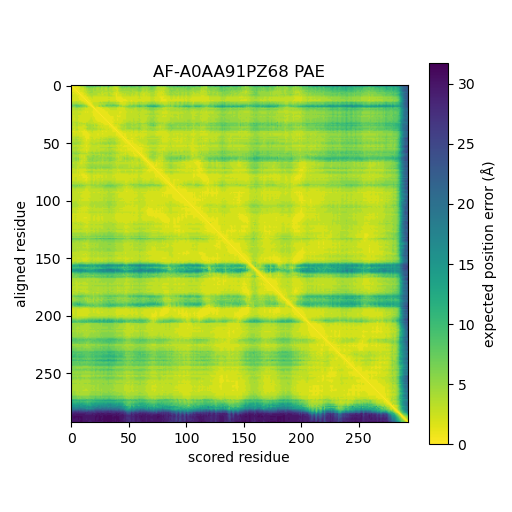4 ? -13.529 8.141 0.787 1.00 93.62 194 LEU A O 1
ATOM 1564 N N . ALA A 1 195 ? -11.460 7.358 1.132 1.00 95.62 195 ALA A N 1
ATOM 1565 C CA . ALA A 1 195 ? -11.601 6.128 0.381 1.00 95.62 195 ALA A CA 1
ATOM 1566 C C . ALA A 1 195 ? -11.404 4.931 1.312 1.00 95.62 195 ALA A C 1
ATOM 1568 O O . ALA A 1 195 ? -10.578 4.963 2.228 1.00 95.62 195 ALA A O 1
ATOM 1569 N N . VAL A 1 196 ? -12.145 3.860 1.048 1.00 97.44 196 VAL A N 1
ATOM 1570 C CA . VAL A 1 196 ? -11.934 2.553 1.669 1.00 97.44 196 VAL A CA 1
ATOM 1571 C C . VAL A 1 196 ? -11.200 1.681 0.665 1.00 97.44 196 VAL A C 1
ATOM 1573 O O . VAL A 1 196 ? -11.704 1.429 -0.429 1.00 97.44 196 VAL A O 1
ATOM 1576 N N . VAL A 1 197 ? -10.013 1.221 1.043 1.00 98.25 197 VAL A N 1
ATOM 1577 C CA . VAL A 1 197 ? -9.160 0.371 0.214 1.00 98.25 197 VAL A CA 1
ATOM 1578 C C . VAL A 1 197 ? -8.963 -0.963 0.916 1.00 98.25 197 VAL A C 1
ATOM 1580 O O . VAL A 1 197 ? -8.510 -1.012 2.061 1.00 98.25 197 VAL A O 1
ATOM 1583 N N . GLU A 1 198 ? -9.289 -2.052 0.231 1.00 98.44 198 GLU A N 1
ATOM 1584 C CA . GLU A 1 198 ? -8.882 -3.389 0.648 1.00 98.44 198 GLU A CA 1
ATOM 1585 C C . GLU A 1 198 ? -7.500 -3.687 0.069 1.00 98.44 198 GLU A C 1
ATOM 1587 O O . GLU A 1 198 ? -7.244 -3.463 -1.113 1.00 98.44 198 GLU A O 1
ATOM 1592 N N . VAL A 1 199 ? -6.602 -4.184 0.915 1.00 98.50 199 VAL A N 1
ATOM 1593 C CA . VAL A 1 199 ? -5.240 -4.572 0.560 1.00 98.50 199 VAL A CA 1
ATOM 1594 C C . VAL A 1 199 ? -5.034 -6.026 0.948 1.00 98.50 199 VAL A C 1
ATOM 1596 O O . VAL A 1 199 ? -5.070 -6.393 2.127 1.00 98.50 199 VAL A O 1
ATOM 1599 N N . VAL A 1 200 ? -4.768 -6.854 -0.054 1.00 98.25 200 VAL A N 1
ATOM 1600 C CA . VAL A 1 200 ? -4.399 -8.256 0.113 1.00 98.25 200 VAL A CA 1
ATOM 1601 C C . VAL A 1 200 ? -2.958 -8.425 -0.371 1.00 98.25 200 VAL A C 1
ATOM 1603 O O . VAL A 1 200 ? -2.677 -8.201 -1.547 1.00 98.25 200 VAL A O 1
ATOM 1606 N N . PRO A 1 201 ? -2.010 -8.818 0.496 1.00 98.06 201 PRO A N 1
ATOM 1607 C CA . PRO A 1 201 ? -0.654 -9.129 0.056 1.00 98.06 201 PRO A CA 1
ATOM 1608 C C . PRO A 1 201 ? -0.674 -10.258 -0.976 1.00 98.06 201 PRO A C 1
ATOM 1610 O O . PRO A 1 201 ? -1.430 -11.223 -0.818 1.00 98.06 201 PRO A O 1
ATOM 1613 N N . LYS A 1 202 ? 0.174 -10.178 -2.001 1.00 96.75 202 LYS A N 1
ATOM 1614 C CA . LYS A 1 202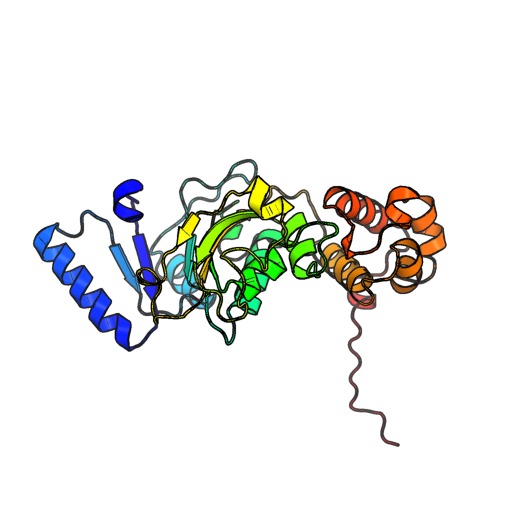 ? 0.366 -11.283 -2.946 1.00 96.75 202 LYS A CA 1
ATOM 1615 C C . LYS A 1 202 ? 1.185 -12.407 -2.313 1.00 96.75 202 LYS A C 1
ATOM 1617 O O . LYS A 1 202 ? 1.921 -12.211 -1.338 1.00 96.75 202 LYS A O 1
ATOM 1622 N N . GLU A 1 203 ? 1.044 -13.601 -2.875 1.00 95.25 203 GLU A N 1
ATOM 1623 C CA . GLU A 1 203 ? 2.077 -14.621 -2.730 1.00 95.25 203 GLU A CA 1
ATOM 1624 C C . GLU A 1 203 ? 3.232 -14.215 -3.642 1.00 95.25 203 GLU A C 1
ATOM 1626 O O . GLU A 1 203 ? 3.069 -14.132 -4.859 1.00 95.25 203 GLU A O 1
ATOM 1631 N N . LEU A 1 204 ? 4.359 -13.855 -3.034 1.00 90.56 204 LEU A N 1
ATOM 1632 C CA . LEU A 1 204 ? 5.534 -13.399 -3.761 1.00 90.56 204 LEU A CA 1
ATOM 1633 C C . LEU A 1 204 ? 6.502 -14.571 -3.919 1.00 90.56 204 LEU A C 1
ATOM 1635 O O . LEU A 1 204 ? 6.703 -15.301 -2.942 1.00 90.56 204 LEU A O 1
ATOM 1639 N N . PRO A 1 205 ? 7.110 -14.748 -5.105 1.00 86.75 205 PRO A N 1
ATOM 1640 C CA . PRO A 1 205 ? 8.286 -15.596 -5.225 1.00 86.75 205 PRO A CA 1
ATOM 1641 C C . PRO A 1 205 ? 9.437 -15.004 -4.397 1.00 86.75 205 PRO A C 1
ATOM 1643 O O . PRO A 1 205 ? 9.327 -13.896 -3.865 1.00 86.75 205 PRO A O 1
ATOM 1646 N N . ASP A 1 206 ? 10.548 -15.731 -4.304 1.00 86.56 206 ASP A N 1
ATOM 1647 C CA . ASP A 1 206 ? 11.776 -15.188 -3.725 1.00 86.56 206 ASP A CA 1
ATOM 1648 C C . ASP A 1 206 ? 12.278 -14.029 -4.604 1.00 86.56 206 ASP A C 1
ATOM 1650 O O . ASP A 1 206 ? 12.841 -14.229 -5.684 1.00 86.56 206 ASP A O 1
ATOM 1654 N N . ILE A 1 207 ? 11.938 -12.806 -4.1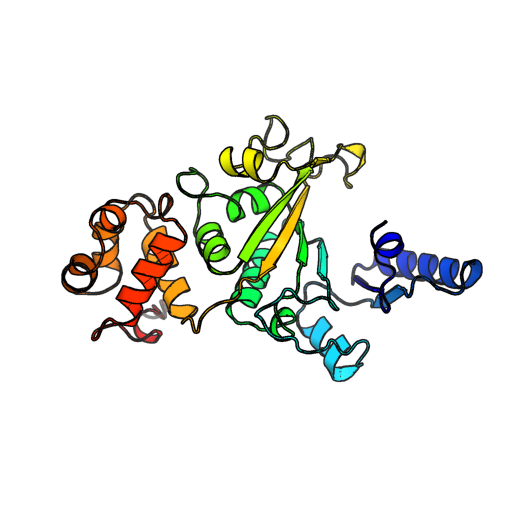92 1.00 91.19 207 ILE A N 1
ATOM 1655 C CA . ILE A 1 207 ? 12.152 -11.574 -4.943 1.00 91.19 207 ILE A CA 1
ATOM 1656 C C . ILE A 1 207 ? 13.056 -10.641 -4.143 1.00 91.19 207 ILE A C 1
ATOM 1658 O O . ILE A 1 207 ? 12.806 -10.345 -2.974 1.00 91.19 207 ILE A O 1
ATOM 1662 N N . ASP A 1 208 ? 14.097 -10.133 -4.794 1.00 93.31 208 ASP A N 1
ATOM 1663 C CA . ASP A 1 208 ? 14.963 -9.091 -4.263 1.00 93.31 208 ASP A CA 1
ATOM 1664 C C . ASP A 1 208 ? 14.199 -7.759 -4.288 1.00 93.31 208 ASP A C 1
ATOM 1666 O O . ASP A 1 208 ? 14.125 -7.057 -5.303 1.00 93.31 208 ASP A O 1
ATOM 1670 N N . VAL A 1 209 ? 13.584 -7.426 -3.149 1.00 93.06 209 VAL A N 1
ATOM 1671 C CA . VAL A 1 209 ? 12.787 -6.204 -2.976 1.00 93.06 209 VAL A CA 1
ATOM 1672 C C . VAL A 1 209 ? 13.621 -4.954 -3.273 1.00 93.06 209 VAL A C 1
ATOM 1674 O O . VAL A 1 209 ? 13.102 -4.015 -3.876 1.00 93.06 209 VAL A O 1
ATOM 1677 N N . ASN A 1 210 ? 14.914 -4.954 -2.934 1.00 91.81 210 ASN A N 1
ATOM 1678 C CA . ASN A 1 210 ? 15.802 -3.814 -3.166 1.00 91.81 210 ASN A CA 1
ATOM 1679 C C . ASN A 1 210 ? 16.050 -3.601 -4.666 1.00 91.81 210 ASN A C 1
ATOM 1681 O O . ASN A 1 210 ? 16.014 -2.467 -5.145 1.00 91.81 210 ASN A O 1
ATOM 1685 N N . ALA A 1 211 ? 16.209 -4.682 -5.437 1.00 92.81 211 ALA A N 1
ATOM 1686 C CA . ALA A 1 211 ? 16.283 -4.599 -6.895 1.00 92.81 211 ALA A CA 1
ATOM 1687 C C . ALA A 1 211 ? 14.995 -4.031 -7.513 1.00 92.81 211 ALA A C 1
ATOM 1689 O O . ALA A 1 211 ? 15.067 -3.181 -8.401 1.00 92.81 211 ALA A O 1
ATOM 1690 N N . VAL A 1 212 ? 13.814 -4.440 -7.034 1.00 93.62 212 VAL A N 1
ATOM 1691 C CA . VAL A 1 212 ? 12.536 -3.864 -7.496 1.00 93.62 212 VAL A CA 1
ATOM 1692 C C . VAL A 1 212 ? 12.441 -2.378 -7.140 1.00 93.62 212 VAL A C 1
ATOM 1694 O O . VAL A 1 212 ? 12.020 -1.558 -7.964 1.00 93.62 212 VAL A O 1
ATOM 1697 N N . GLU A 1 213 ? 12.846 -1.994 -5.929 1.00 92.12 213 GLU A N 1
ATOM 1698 C CA . GLU A 1 213 ? 12.872 -0.589 -5.527 1.00 92.12 213 GLU A CA 1
ATOM 1699 C C . GLU A 1 213 ? 13.800 0.242 -6.410 1.00 92.12 213 GLU A C 1
ATOM 1701 O O . GLU A 1 213 ? 13.405 1.339 -6.817 1.00 92.12 213 GLU A O 1
ATOM 1706 N N . TYR A 1 214 ? 14.973 -0.288 -6.748 1.00 92.38 214 TYR A N 1
ATOM 1707 C CA . TYR A 1 214 ? 15.930 0.365 -7.629 1.00 92.38 214 TYR A CA 1
ATOM 1708 C C . TYR A 1 214 ? 15.400 0.508 -9.062 1.00 92.38 214 TYR A C 1
ATOM 1710 O O . TYR A 1 214 ? 15.348 1.619 -9.591 1.00 92.38 214 TYR A O 1
ATOM 1718 N N . LEU A 1 215 ? 14.899 -0.576 -9.665 1.00 94.31 215 LEU A N 1
ATOM 1719 C CA . LEU A 1 215 ? 14.320 -0.555 -11.015 1.00 94.31 215 LEU A CA 1
ATOM 1720 C C . LEU A 1 215 ? 13.168 0.451 -11.116 1.00 94.31 215 LEU A C 1
ATOM 1722 O O . LEU A 1 215 ? 13.140 1.302 -12.006 1.00 94.31 215 LEU A O 1
ATOM 1726 N N . THR A 1 216 ? 12.232 0.402 -10.163 1.00 94.38 216 THR A N 1
ATOM 1727 C CA . THR A 1 216 ? 11.100 1.339 -10.144 1.00 94.38 216 THR A CA 1
ATOM 1728 C C . THR A 1 216 ? 11.541 2.784 -9.917 1.00 94.38 216 THR A C 1
ATOM 1730 O O . THR A 1 216 ? 10.881 3.693 -10.413 1.00 94.38 216 THR A O 1
ATOM 1733 N N . GLN A 1 217 ? 12.645 3.026 -9.201 1.00 92.94 217 GLN A N 1
ATOM 1734 C CA . GLN A 1 217 ? 13.228 4.359 -9.052 1.00 92.94 217 GLN A CA 1
ATOM 1735 C C . GLN A 1 217 ? 13.792 4.880 -10.372 1.00 92.94 217 GLN A C 1
ATOM 1737 O O . GLN A 1 217 ? 13.447 5.990 -10.774 1.00 92.94 217 GLN A O 1
ATOM 1742 N N . VAL A 1 218 ? 14.621 4.078 -11.044 1.00 92.75 218 VAL A N 1
ATOM 1743 C CA . VAL A 1 218 ? 15.272 4.447 -12.309 1.00 92.75 218 VAL A CA 1
ATOM 1744 C C . VAL A 1 218 ? 14.228 4.743 -13.383 1.00 92.75 218 VAL A C 1
ATOM 1746 O O . VAL A 1 218 ? 14.254 5.814 -13.988 1.00 92.75 218 VAL A O 1
ATOM 1749 N N . PHE A 1 219 ? 13.248 3.854 -13.565 1.00 94.56 219 PHE A N 1
ATOM 1750 C CA . PHE A 1 219 ? 12.210 4.034 -14.584 1.00 94.56 219 PHE A CA 1
ATOM 1751 C C . PHE A 1 219 ? 11.284 5.218 -14.290 1.00 94.56 219 PHE A C 1
ATOM 1753 O O . PHE A 1 219 ? 10.863 5.926 -15.204 1.00 94.56 219 PHE A O 1
ATOM 1760 N N . MET A 1 220 ? 10.978 5.488 -13.019 1.00 93.75 220 MET A N 1
ATOM 1761 C CA . MET A 1 220 ? 10.089 6.598 -12.664 1.00 93.75 220 MET A CA 1
ATOM 1762 C C . MET A 1 220 ? 10.790 7.952 -12.550 1.00 93.75 220 MET A C 1
ATOM 1764 O O . MET A 1 220 ? 10.089 8.965 -12.563 1.00 93.75 220 MET A O 1
ATOM 1768 N N . TYR A 1 221 ? 12.127 8.000 -12.483 1.00 91.06 221 TYR A N 1
ATOM 1769 C CA . TYR A 1 221 ? 12.891 9.253 -12.429 1.00 91.06 221 TYR A CA 1
ATOM 1770 C C . TYR A 1 221 ? 12.561 10.171 -13.614 1.00 91.06 221 TYR A C 1
ATOM 1772 O O . TYR A 1 221 ? 12.264 11.350 -13.430 1.00 91.06 221 TYR A O 1
ATOM 1780 N N . LYS A 1 222 ? 12.519 9.605 -14.827 1.00 90.88 222 LYS A N 1
ATOM 1781 C CA . LYS A 1 222 ? 11.979 10.252 -16.030 1.00 90.88 222 LYS A CA 1
ATOM 1782 C C . LYS A 1 222 ? 10.894 9.374 -16.633 1.00 90.88 222 LYS A C 1
ATOM 1784 O O . LYS A 1 222 ? 11.109 8.710 -17.635 1.00 90.88 222 LYS A O 1
ATOM 1789 N N . SER A 1 223 ? 9.707 9.404 -16.030 1.00 90.81 223 SER A N 1
ATOM 1790 C CA . SER A 1 223 ? 8.577 8.541 -16.425 1.00 90.81 223 SER A CA 1
ATOM 1791 C C . SER A 1 223 ? 8.086 8.685 -17.878 1.00 90.81 223 SER A C 1
ATOM 1793 O O . SER A 1 223 ? 7.273 7.873 -18.311 1.00 90.81 223 SER A O 1
ATOM 1795 N N . SER A 1 224 ? 8.545 9.706 -18.613 1.00 92.94 224 SER A N 1
ATOM 1796 C CA . SER A 1 224 ? 8.311 9.893 -20.051 1.00 92.94 224 SER A CA 1
ATOM 1797 C C . SER A 1 224 ? 9.263 9.093 -20.939 1.00 92.94 224 SER A C 1
ATOM 1799 O O . SER A 1 224 ? 8.956 8.898 -22.109 1.00 92.94 224 SER A O 1
ATOM 1801 N N . ASN A 1 225 ? 10.414 8.672 -20.410 1.00 95.38 225 ASN A N 1
ATOM 1802 C CA . ASN A 1 225 ? 11.365 7.857 -21.147 1.00 95.38 225 ASN A CA 1
ATOM 1803 C C . ASN A 1 225 ? 10.805 6.448 -21.325 1.00 95.38 225 ASN A C 1
ATOM 1805 O O . ASN A 1 225 ? 10.109 5.908 -20.457 1.00 95.38 225 ASN A O 1
ATOM 1809 N N . THR A 1 226 ? 11.168 5.844 -22.445 1.00 97.25 226 THR A N 1
ATOM 1810 C CA . THR A 1 226 ? 10.966 4.420 -22.685 1.00 97.25 226 THR A CA 1
ATOM 1811 C C . THR A 1 226 ? 11.849 3.584 -21.754 1.00 97.25 226 THR A C 1
ATOM 1813 O O . THR A 1 226 ? 12.843 4.073 -21.195 1.00 97.25 226 THR A O 1
ATOM 1816 N N . VAL A 1 227 ? 11.523 2.300 -21.589 1.00 97.12 227 VAL A N 1
ATOM 1817 C CA . VAL A 1 227 ? 12.392 1.355 -20.872 1.00 97.12 227 VAL A CA 1
ATOM 1818 C C . VAL A 1 227 ? 13.765 1.322 -21.530 1.00 97.12 227 VAL A C 1
ATOM 1820 O O . VAL A 1 227 ? 14.764 1.436 -20.826 1.00 97.12 227 VAL A O 1
ATOM 1823 N N . LYS A 1 228 ? 13.825 1.266 -22.867 1.00 96.25 228 LYS A N 1
ATOM 1824 C CA . LYS A 1 228 ? 15.083 1.260 -23.627 1.00 96.25 228 LYS A CA 1
ATOM 1825 C C . LYS A 1 228 ? 15.999 2.426 -23.268 1.00 96.25 228 LYS A C 1
ATOM 1827 O O . LYS A 1 228 ? 17.180 2.227 -23.010 1.00 96.25 228 LYS A O 1
ATOM 1832 N N . GLU A 1 229 ? 15.460 3.640 -23.236 1.00 95.12 229 GLU A N 1
ATOM 1833 C CA . GLU A 1 229 ? 16.233 4.829 -22.867 1.00 95.12 229 GLU A CA 1
ATOM 1834 C C . GLU A 1 229 ? 16.664 4.781 -21.401 1.00 95.12 229 GLU A C 1
ATOM 1836 O O . GLU A 1 229 ? 17.792 5.149 -21.074 1.00 95.12 229 GLU A O 1
ATOM 1841 N N . SER A 1 230 ? 15.780 4.298 -20.528 1.00 95.06 230 SER A N 1
ATOM 1842 C CA . SER A 1 230 ? 16.028 4.206 -19.089 1.00 95.06 230 SER A CA 1
ATOM 1843 C C . SER A 1 230 ? 17.072 3.149 -18.717 1.00 95.06 230 SER A C 1
ATOM 1845 O O . SER A 1 230 ? 17.720 3.296 -17.683 1.00 95.06 230 SER A O 1
ATOM 1847 N N . LEU A 1 231 ? 17.297 2.128 -19.553 1.00 94.56 231 LEU A N 1
ATOM 1848 C CA . LEU A 1 231 ? 18.372 1.151 -19.336 1.00 94.56 231 LEU A CA 1
ATOM 1849 C C . LEU A 1 231 ? 19.752 1.821 -19.287 1.00 94.56 231 LEU A C 1
ATOM 1851 O O . LEU A 1 231 ? 20.562 1.449 -18.449 1.00 94.56 231 LEU A O 1
ATOM 1855 N N . ASN A 1 232 ? 19.993 2.877 -20.069 1.00 91.00 232 ASN A N 1
ATOM 1856 C CA . ASN A 1 232 ? 21.258 3.627 -20.009 1.00 91.00 232 ASN A CA 1
ATOM 1857 C C . ASN A 1 232 ? 21.496 4.317 -18.654 1.00 91.00 232 ASN A C 1
ATOM 1859 O O . ASN A 1 232 ? 22.628 4.651 -18.318 1.00 91.00 232 ASN A O 1
ATOM 1863 N N . ILE A 1 233 ? 20.426 4.571 -17.894 1.00 89.81 233 ILE A N 1
ATOM 1864 C CA . ILE A 1 233 ? 20.481 5.176 -16.556 1.00 89.81 233 ILE A CA 1
ATOM 1865 C C . ILE A 1 233 ? 20.688 4.090 -15.492 1.00 89.81 233 ILE A C 1
ATOM 1867 O O . ILE A 1 233 ? 21.249 4.369 -14.437 1.00 89.81 233 ILE A O 1
ATOM 1871 N N . LEU A 1 234 ? 20.236 2.863 -15.768 1.00 89.38 234 LEU A N 1
ATOM 1872 C CA . LEU A 1 234 ? 20.288 1.746 -14.831 1.00 89.38 234 LEU A CA 1
ATOM 1873 C C . LEU A 1 234 ? 21.726 1.370 -14.472 1.00 89.38 234 LEU A C 1
ATOM 1875 O O . LEU A 1 234 ? 22.041 1.230 -13.302 1.00 89.38 234 LEU A O 1
ATOM 1879 N N . ALA A 1 235 ? 22.586 1.179 -15.468 1.00 88.25 235 ALA A N 1
ATOM 1880 C CA . ALA A 1 235 ? 24.009 0.918 -15.273 1.00 88.25 235 ALA A CA 1
ATOM 1881 C C . ALA A 1 235 ? 24.741 0.949 -16.624 1.00 88.25 235 ALA A C 1
ATOM 1883 O O . ALA A 1 235 ? 24.115 0.712 -17.663 1.00 88.25 235 ALA A O 1
ATOM 1884 N N . PRO A 1 236 ? 26.066 1.181 -16.639 1.00 89.12 236 PRO A N 1
ATOM 1885 C CA . PRO A 1 236 ? 26.866 1.045 -17.852 1.00 89.12 236 PRO A CA 1
ATOM 1886 C C . PRO A 1 236 ? 26.689 -0.339 -18.501 1.00 89.12 236 PRO A C 1
ATOM 1888 O O . PRO A 1 236 ? 26.825 -1.359 -17.830 1.00 89.12 236 PRO A O 1
ATOM 1891 N N . GLY A 1 237 ? 26.382 -0.375 -19.802 1.00 90.00 237 GLY A N 1
ATOM 1892 C CA . GLY A 1 237 ? 26.194 -1.617 -20.568 1.00 90.00 237 GLY A CA 1
ATOM 1893 C C . GLY A 1 237 ? 24.851 -2.327 -20.352 1.00 90.00 237 GLY A C 1
ATOM 1894 O O . GLY A 1 237 ? 24.608 -3.376 -20.949 1.00 90.00 237 GLY A O 1
ATOM 1895 N N . ALA A 1 238 ? 23.948 -1.780 -19.529 1.00 93.31 238 ALA A N 1
ATOM 1896 C CA . ALA A 1 238 ? 22.622 -2.364 -19.330 1.00 93.31 238 ALA A CA 1
ATOM 1897 C C . ALA A 1 238 ? 21.772 -2.341 -20.613 1.00 93.31 238 ALA A C 1
ATOM 1899 O O . ALA A 1 238 ? 20.985 -3.255 -20.857 1.00 93.31 238 ALA A O 1
ATOM 1900 N N . ASP A 1 239 ? 21.920 -1.317 -21.450 1.00 93.75 239 ASP A N 1
ATOM 1901 C CA . ASP A 1 239 ? 21.200 -1.177 -22.715 1.00 93.75 239 ASP A CA 1
ATOM 1902 C C . ASP A 1 239 ? 21.585 -2.264 -23.730 1.00 93.75 239 ASP A C 1
ATOM 1904 O O . ASP A 1 239 ? 20.702 -2.833 -24.375 1.00 93.75 239 ASP A O 1
ATOM 1908 N N . SER A 1 240 ? 22.873 -2.612 -23.830 1.00 92.44 240 SER A N 1
ATOM 1909 C CA . SER A 1 240 ? 23.348 -3.685 -24.709 1.00 92.44 240 SER A CA 1
ATOM 1910 C C . SER A 1 240 ? 22.985 -5.070 -24.171 1.00 92.44 240 SER A C 1
ATOM 1912 O O . SER A 1 240 ? 22.456 -5.918 -24.901 1.00 92.44 240 SER A O 1
ATOM 1914 N N . ASP A 1 241 ? 23.225 -5.299 -22.880 1.00 93.62 241 ASP A N 1
ATOM 1915 C CA . ASP A 1 241 ? 23.130 -6.630 -22.281 1.00 93.62 241 ASP A CA 1
ATOM 1916 C C . ASP A 1 241 ? 21.700 -7.022 -21.914 1.00 93.62 241 ASP A C 1
ATOM 1918 O O . ASP A 1 241 ? 21.273 -8.147 -22.189 1.00 93.62 241 ASP A O 1
ATOM 1922 N N . LEU A 1 242 ? 20.959 -6.120 -21.265 1.00 94.94 242 LEU A N 1
ATOM 1923 C CA . LEU A 1 242 ? 19.571 -6.369 -20.870 1.00 94.94 242 LEU A CA 1
ATOM 1924 C C . LEU A 1 242 ? 18.630 -6.079 -22.028 1.00 94.94 242 LEU A C 1
ATOM 1926 O O . LEU A 1 242 ? 17.687 -6.836 -22.245 1.00 94.94 242 LEU A O 1
ATOM 1930 N N . GLY A 1 243 ? 18.895 -5.016 -22.795 1.00 93.31 243 GLY A N 1
ATOM 1931 C CA . GLY A 1 243 ? 18.037 -4.614 -23.907 1.00 93.31 243 GLY A CA 1
ATOM 1932 C C . GLY A 1 243 ? 17.873 -5.717 -24.950 1.00 93.31 243 GLY A C 1
ATOM 1933 O O . GLY A 1 243 ? 16.764 -5.960 -25.405 1.00 93.31 243 GLY A O 1
ATOM 1934 N N . SER A 1 244 ? 18.926 -6.477 -25.257 1.00 94.25 244 SER A N 1
ATOM 1935 C CA . SER A 1 244 ? 18.837 -7.620 -26.184 1.00 94.25 244 SER A CA 1
ATOM 1936 C C . SER A 1 244 ? 17.980 -8.792 -25.674 1.00 94.25 244 SER A C 1
ATOM 1938 O O . SER A 1 244 ? 17.558 -9.631 -26.469 1.00 94.25 244 SER A O 1
ATOM 1940 N N . LYS A 1 245 ? 17.701 -8.856 -24.365 1.00 96.69 245 LYS A N 1
ATOM 1941 C CA . LYS A 1 245 ? 16.919 -9.920 -23.707 1.00 96.69 245 LYS A CA 1
ATOM 1942 C C . LYS A 1 245 ? 15.479 -9.507 -23.400 1.00 96.69 245 LYS A C 1
ATOM 1944 O O . LYS A 1 245 ? 14.668 -10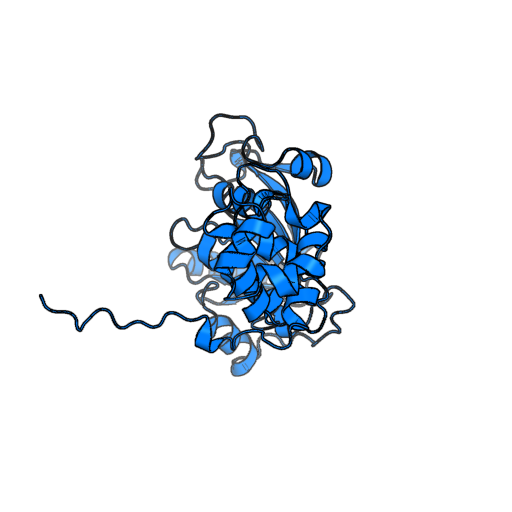.359 -23.030 1.00 96.69 245 LYS A O 1
ATOM 1949 N N . ILE A 1 246 ? 15.159 -8.218 -23.515 1.00 97.25 246 ILE A N 1
ATOM 1950 C CA . ILE A 1 246 ? 13.825 -7.672 -23.259 1.00 97.25 246 ILE A CA 1
ATOM 1951 C C . ILE A 1 246 ? 13.082 -7.505 -24.595 1.00 97.25 246 ILE A C 1
ATOM 1953 O O . ILE A 1 246 ? 13.631 -6.903 -25.516 1.00 97.25 246 ILE A O 1
ATOM 1957 N N . PRO A 1 247 ? 11.840 -8.013 -24.728 1.00 97.75 247 PRO A N 1
ATOM 1958 C CA . PRO A 1 247 ? 11.036 -7.841 -25.932 1.00 97.75 247 PRO A CA 1
ATOM 1959 C C . PRO A 1 247 ? 10.891 -6.370 -26.327 1.00 97.75 247 PRO A C 1
ATOM 1961 O O . PRO A 1 247 ? 10.703 -5.505 -25.467 1.00 97.75 247 PRO A O 1
ATOM 1964 N N . SER A 1 248 ? 10.903 -6.090 -27.633 1.00 96.81 248 SER A N 1
ATOM 1965 C CA . SER A 1 248 ? 10.751 -4.730 -28.171 1.00 96.81 248 SER A CA 1
ATOM 1966 C C . SER A 1 248 ? 9.478 -4.044 -27.671 1.00 96.81 248 SER A C 1
ATOM 1968 O O . SER A 1 248 ? 9.516 -2.874 -27.305 1.00 96.81 248 SER A O 1
ATOM 1970 N N . GLU A 1 249 ? 8.384 -4.797 -27.543 1.00 97.56 249 GLU A N 1
ATOM 1971 C CA . GLU A 1 249 ? 7.103 -4.311 -27.016 1.00 97.56 249 GLU A CA 1
ATOM 1972 C C . GLU A 1 249 ? 7.203 -3.766 -25.584 1.00 97.56 249 GLU A C 1
ATOM 1974 O O . GLU A 1 249 ? 6.467 -2.853 -25.220 1.00 97.56 249 GLU A O 1
ATOM 1979 N N . ILE A 1 250 ? 8.101 -4.314 -24.757 1.00 98.06 250 ILE A N 1
ATOM 1980 C CA . ILE A 1 250 ? 8.360 -3.815 -23.399 1.00 98.06 250 ILE A CA 1
ATOM 1981 C C . ILE A 1 250 ? 9.339 -2.642 -23.452 1.00 98.06 250 ILE A C 1
ATOM 1983 O O . ILE A 1 250 ? 9.150 -1.647 -22.755 1.00 98.06 250 ILE A O 1
ATOM 1987 N N . LEU A 1 251 ? 10.370 -2.738 -24.295 1.00 97.56 251 LEU A N 1
ATOM 1988 C CA . LEU A 1 251 ? 11.390 -1.702 -24.452 1.00 97.56 251 LEU A CA 1
ATOM 1989 C C . LEU A 1 251 ? 10.822 -0.352 -24.896 1.00 97.56 251 LEU A C 1
ATOM 1991 O O . LEU A 1 251 ? 11.338 0.680 -24.470 1.00 97.56 251 LEU A O 1
ATOM 1995 N N . GLU A 1 252 ? 9.788 -0.364 -25.736 1.00 97.75 252 GLU A N 1
ATOM 1996 C CA . GLU A 1 252 ? 9.129 0.830 -26.278 1.00 97.75 252 GLU A CA 1
ATOM 1997 C C . GLU A 1 252 ? 8.111 1.458 -25.311 1.00 97.75 252 GLU A C 1
ATOM 1999 O O . GLU A 1 252 ? 7.713 2.609 -25.498 1.00 97.75 252 GLU A O 1
ATOM 2004 N N . LYS A 1 253 ? 7.711 0.750 -24.246 1.00 98.19 253 LYS A N 1
ATOM 2005 C CA . LYS A 1 253 ? 6.823 1.298 -23.211 1.00 98.19 253 LYS A CA 1
ATOM 2006 C C . LYS A 1 253 ? 7.559 2.318 -22.354 1.00 98.19 253 LYS A C 1
ATOM 2008 O O . LYS A 1 253 ? 8.727 2.153 -22.010 1.00 98.19 253 LYS A O 1
ATOM 2013 N N . THR A 1 254 ? 6.838 3.344 -21.926 1.00 97.19 254 THR A N 1
ATOM 2014 C CA . THR A 1 254 ? 7.252 4.220 -20.823 1.00 97.19 254 THR A CA 1
ATOM 2015 C C . THR A 1 254 ? 6.931 3.587 -19.472 1.00 97.19 254 THR A C 1
ATOM 2017 O O . THR A 1 254 ? 6.072 2.707 -19.371 1.00 97.19 254 THR A O 1
ATOM 2020 N N . ALA A 1 255 ? 7.548 4.080 -18.395 1.00 94.88 255 ALA A N 1
ATOM 2021 C CA . ALA A 1 255 ? 7.332 3.547 -17.046 1.00 94.88 255 ALA A CA 1
ATOM 2022 C C . ALA A 1 255 ? 5.851 3.535 -16.616 1.00 94.88 255 ALA A C 1
ATOM 2024 O O . ALA A 1 255 ? 5.400 2.622 -15.925 1.00 94.88 255 ALA A O 1
ATOM 2025 N N . LYS A 1 256 ? 5.053 4.516 -17.068 1.00 95.88 256 LYS A N 1
ATOM 2026 C CA . LYS A 1 256 ? 3.613 4.580 -16.763 1.00 95.88 256 LYS A CA 1
ATOM 2027 C C . LYS A 1 256 ? 2.796 3.492 -17.464 1.00 95.88 256 LYS A C 1
ATOM 2029 O O . LYS A 1 256 ? 1.698 3.169 -17.008 1.00 95.88 256 LYS A O 1
ATOM 2034 N N . GLN A 1 257 ? 3.311 2.911 -18.541 1.00 96.88 257 GLN A N 1
ATOM 2035 C CA . GLN A 1 257 ? 2.622 1.900 -19.346 1.00 96.88 257 GLN A CA 1
ATOM 2036 C C . GLN A 1 257 ? 2.943 0.465 -18.903 1.00 96.88 257 GLN A C 1
ATOM 2038 O O . GLN A 1 257 ? 2.231 -0.453 -19.296 1.00 96.88 257 GLN A O 1
ATOM 2043 N N . LEU A 1 258 ? 3.969 0.261 -18.068 1.00 97.38 258 LEU A N 1
ATOM 2044 C CA . LEU A 1 258 ? 4.432 -1.072 -17.664 1.00 97.38 258 LEU A CA 1
ATOM 2045 C C . LEU A 1 258 ? 3.411 -1.809 -16.797 1.00 97.38 258 LEU A C 1
ATOM 2047 O O . LEU A 1 258 ? 3.120 -1.396 -15.679 1.00 97.38 258 LEU A O 1
ATOM 2051 N N . SER A 1 259 ? 2.866 -2.913 -17.279 1.00 96.38 259 SER A N 1
ATOM 2052 C CA . SER A 1 259 ? 2.078 -3.834 -16.457 1.00 96.38 259 SER A CA 1
ATOM 2053 C C . SER A 1 259 ? 2.942 -4.516 -15.385 1.00 96.38 259 SER A C 1
ATOM 2055 O O . SER A 1 259 ? 4.167 -4.369 -15.351 1.00 96.38 259 SER A O 1
ATOM 2057 N N . LYS A 1 260 ? 2.300 -5.274 -14.494 1.00 95.12 260 LYS A N 1
ATOM 2058 C CA . LYS A 1 260 ? 3.010 -6.100 -13.513 1.00 95.12 260 LYS A CA 1
ATOM 2059 C C . LYS A 1 260 ? 3.840 -7.174 -14.220 1.00 95.12 260 LYS A C 1
ATOM 2061 O O . LYS A 1 260 ? 4.985 -7.399 -13.857 1.00 95.12 260 LYS A O 1
ATOM 2066 N N . GLU A 1 261 ? 3.291 -7.773 -15.268 1.00 96.50 261 GLU A N 1
ATOM 2067 C CA . GLU A 1 261 ? 3.941 -8.802 -16.077 1.00 96.50 261 GLU A CA 1
ATOM 2068 C C . GLU A 1 261 ? 5.179 -8.245 -16.794 1.00 96.50 261 GLU A C 1
ATOM 2070 O O . GLU A 1 261 ? 6.220 -8.901 -16.829 1.00 96.50 261 GLU A O 1
ATOM 2075 N N . ASP A 1 262 ? 5.102 -7.003 -17.290 1.00 97.62 262 ASP A N 1
ATOM 2076 C CA . ASP A 1 262 ? 6.262 -6.310 -17.862 1.00 97.62 262 ASP A CA 1
ATOM 2077 C C . ASP A 1 262 ? 7.364 -6.118 -16.807 1.00 97.62 262 ASP A C 1
ATOM 2079 O O . ASP A 1 262 ? 8.538 -6.386 -17.066 1.00 97.62 262 ASP A O 1
ATOM 2083 N N . MET A 1 263 ? 6.990 -5.677 -15.601 1.00 96.62 263 MET A N 1
ATOM 2084 C CA . MET A 1 263 ? 7.930 -5.473 -14.496 1.00 96.62 263 MET A CA 1
ATOM 2085 C C . MET A 1 263 ? 8.546 -6.783 -13.996 1.00 96.62 263 MET A C 1
ATOM 2087 O O . MET A 1 263 ? 9.750 -6.811 -13.750 1.00 96.62 263 MET A O 1
ATOM 2091 N N . ASP A 1 264 ? 7.763 -7.861 -13.887 1.00 96.19 264 ASP A N 1
ATOM 2092 C CA . ASP A 1 264 ? 8.249 -9.202 -13.542 1.00 96.19 264 ASP A CA 1
ATOM 2093 C C . ASP A 1 264 ? 9.282 -9.681 -14.577 1.00 96.19 264 ASP A C 1
ATOM 2095 O O . ASP A 1 264 ? 10.342 -10.196 -14.213 1.00 96.19 264 ASP A O 1
ATOM 2099 N N . TYR A 1 265 ? 9.019 -9.469 -15.873 1.00 97.25 265 TYR A N 1
ATOM 2100 C CA . TYR A 1 265 ? 9.955 -9.825 -16.941 1.00 97.25 265 TYR A CA 1
ATOM 2101 C C . TYR A 1 265 ? 11.267 -9.038 -16.829 1.00 97.25 265 TYR A C 1
ATOM 2103 O O . TYR A 1 265 ? 12.351 -9.627 -16.831 1.00 97.25 265 TYR A O 1
ATOM 2111 N N . ILE A 1 266 ? 11.181 -7.710 -16.692 1.00 96.88 266 ILE A N 1
ATOM 2112 C CA . ILE A 1 266 ? 12.361 -6.844 -16.559 1.00 96.88 266 ILE A CA 1
ATOM 2113 C C . ILE A 1 266 ? 13.169 -7.221 -15.313 1.00 96.88 266 ILE A C 1
ATOM 2115 O O . ILE A 1 266 ? 14.391 -7.346 -15.391 1.00 96.88 266 ILE A O 1
ATOM 2119 N N . TYR A 1 267 ? 12.497 -7.439 -14.179 1.00 95.94 267 TYR A N 1
ATOM 2120 C CA . TYR A 1 267 ? 13.135 -7.870 -12.939 1.00 95.94 267 TYR A CA 1
ATOM 2121 C C . TYR A 1 267 ? 13.893 -9.187 -13.127 1.00 95.94 267 TYR A C 1
ATOM 2123 O O . TYR A 1 267 ? 15.057 -9.275 -12.742 1.00 95.94 267 TYR A O 1
ATOM 2131 N N . ASN A 1 268 ? 13.284 -10.188 -13.767 1.00 95.75 268 ASN A N 1
ATOM 2132 C CA . ASN A 1 268 ? 13.936 -11.477 -14.002 1.00 95.75 268 ASN A CA 1
ATOM 2133 C C . ASN A 1 268 ? 15.171 -11.347 -14.904 1.00 95.75 268 ASN A C 1
ATOM 2135 O O . ASN A 1 268 ? 16.189 -11.990 -14.648 1.00 95.75 268 ASN A O 1
ATOM 2139 N N . VAL A 1 269 ? 15.117 -10.504 -15.938 1.00 96.38 269 VAL A N 1
ATOM 2140 C CA . VAL A 1 269 ? 16.280 -10.235 -16.798 1.00 96.38 269 VAL A CA 1
ATOM 2141 C C . VAL A 1 269 ? 17.387 -9.516 -16.025 1.00 96.38 269 VAL A C 1
ATOM 2143 O O . VAL A 1 269 ? 18.548 -9.913 -16.117 1.00 96.38 269 VAL A O 1
ATOM 2146 N N . TYR A 1 270 ? 17.033 -8.509 -15.225 1.00 95.25 270 TYR A N 1
ATOM 2147 C CA . TYR A 1 270 ? 17.973 -7.767 -14.386 1.00 95.25 270 TYR A CA 1
ATOM 2148 C C . TYR A 1 270 ? 18.626 -8.651 -13.317 1.00 95.25 270 TYR A C 1
ATOM 2150 O O . TYR A 1 270 ? 19.839 -8.607 -13.131 1.00 95.25 270 TYR A O 1
ATOM 2158 N N . ASN A 1 271 ? 17.848 -9.491 -12.632 1.00 93.25 271 ASN A N 1
ATOM 2159 C CA . ASN A 1 271 ? 18.353 -10.317 -11.539 1.00 93.25 271 ASN A CA 1
ATOM 2160 C C . ASN A 1 271 ? 19.294 -11.435 -12.015 1.00 93.25 271 ASN A C 1
ATOM 2162 O O . ASN A 1 271 ? 20.153 -11.875 -11.261 1.00 93.25 271 ASN A O 1
ATOM 2166 N N . ASN A 1 272 ? 19.164 -11.854 -13.277 1.00 93.31 272 ASN A N 1
ATOM 2167 C CA . ASN A 1 272 ? 20.053 -12.821 -13.923 1.00 93.31 272 ASN A CA 1
ATOM 2168 C C . ASN A 1 272 ? 21.211 -12.159 -14.692 1.00 93.31 272 ASN A C 1
ATOM 2170 O O . ASN A 1 272 ? 21.904 -12.818 -15.474 1.00 93.31 272 ASN A O 1
ATOM 2174 N N . TRP A 1 273 ? 21.417 -10.850 -14.532 1.00 94.75 273 TRP A N 1
ATOM 2175 C CA . TRP A 1 273 ? 22.497 -10.151 -15.212 1.00 94.75 273 TRP A CA 1
ATOM 2176 C C . TRP A 1 273 ? 23.833 -10.383 -14.510 1.00 94.75 273 TRP A C 1
ATOM 2178 O O . TRP A 1 273 ? 24.018 -10.006 -13.357 1.00 94.75 273 TRP A O 1
ATOM 2188 N N . ALA A 1 274 ? 24.789 -10.966 -15.235 1.00 91.25 274 ALA A N 1
ATOM 2189 C CA . ALA A 1 274 ? 26.119 -11.284 -14.713 1.00 91.25 274 ALA A CA 1
ATOM 2190 C C . ALA A 1 274 ? 26.894 -10.056 -14.202 1.00 91.25 274 ALA A C 1
ATOM 2192 O O . ALA A 1 274 ? 27.732 -10.196 -13.318 1.00 91.25 274 ALA A O 1
ATOM 2193 N N . PHE A 1 275 ? 26.604 -8.871 -14.747 1.00 88.62 275 PHE A N 1
ATOM 2194 C CA . PHE A 1 275 ? 27.243 -7.606 -14.378 1.00 88.62 275 PHE A CA 1
ATOM 2195 C C . PHE A 1 275 ? 26.303 -6.678 -13.594 1.00 88.62 275 PHE A C 1
ATOM 2197 O O . PHE A 1 275 ? 26.541 -5.473 -13.544 1.00 88.62 275 PHE A O 1
ATOM 2204 N N . LYS A 1 276 ? 25.230 -7.225 -12.993 1.00 89.31 276 LYS A N 1
ATOM 2205 C CA . LYS A 1 276 ? 24.327 -6.483 -12.100 1.00 89.31 276 LYS A CA 1
ATOM 2206 C C . LYS A 1 276 ? 25.166 -5.765 -11.027 1.00 89.31 276 LYS A C 1
ATOM 2208 O O . LYS A 1 276 ? 25.895 -6.451 -10.307 1.00 89.31 276 LYS A O 1
ATOM 2213 N N . PRO A 1 277 ? 25.069 -4.427 -10.897 1.00 85.19 277 PRO A N 1
ATOM 2214 C CA . PRO A 1 277 ? 25.735 -3.707 -9.817 1.00 85.19 277 PRO A CA 1
ATOM 2215 C C . PRO A 1 277 ? 25.301 -4.244 -8.453 1.00 85.19 277 PRO A C 1
ATOM 2217 O O . PRO A 1 277 ? 24.155 -4.682 -8.290 1.00 85.19 277 PRO A O 1
ATOM 2220 N N . SER A 1 278 ? 26.192 -4.186 -7.460 1.00 83.44 278 SER A N 1
ATOM 2221 C CA . SER A 1 278 ? 25.773 -4.457 -6.085 1.00 83.44 278 SER A CA 1
ATOM 2222 C C . SER A 1 278 ? 24.769 -3.393 -5.635 1.00 83.44 278 SER A C 1
ATOM 2224 O O . SER A 1 278 ? 24.728 -2.290 -6.184 1.00 83.44 278 SER A O 1
ATOM 2226 N N . TYR A 1 279 ? 23.927 -3.706 -4.650 1.00 77.50 279 TYR A N 1
ATOM 2227 C CA . TYR A 1 279 ? 22.956 -2.724 -4.167 1.00 77.50 279 TYR A CA 1
ATOM 2228 C C . TYR A 1 279 ? 23.663 -1.494 -3.581 1.00 77.50 279 TYR A C 1
ATOM 2230 O O . TYR A 1 279 ? 23.225 -0.365 -3.794 1.00 77.50 279 TYR A O 1
ATOM 2238 N N . GLU A 1 280 ? 24.797 -1.699 -2.921 1.00 77.50 280 GLU A N 1
ATOM 2239 C CA . GLU A 1 280 ? 25.655 -0.661 -2.365 1.00 77.50 280 GLU A CA 1
ATOM 2240 C C . GLU A 1 280 ? 26.137 0.320 -3.442 1.00 77.50 280 GLU A C 1
ATOM 2242 O O . GLU A 1 280 ? 26.082 1.529 -3.225 1.00 77.50 280 GLU A O 1
ATOM 2247 N N . ASP A 1 281 ? 26.504 -0.179 -4.627 1.00 73.38 281 ASP A N 1
ATOM 2248 C CA . ASP A 1 281 ? 26.933 0.653 -5.764 1.00 73.38 281 ASP A CA 1
ATOM 2249 C C . ASP A 1 281 ? 25.794 1.513 -6.337 1.00 73.38 281 ASP A C 1
ATOM 2251 O O . ASP A 1 281 ? 26.035 2.510 -7.020 1.00 73.38 281 ASP A O 1
ATOM 2255 N N . THR A 1 282 ? 24.538 1.141 -6.069 1.00 70.81 282 THR A N 1
ATOM 2256 C CA . THR A 1 282 ? 23.356 1.894 -6.517 1.00 70.81 282 THR A CA 1
ATOM 2257 C C . THR A 1 282 ? 22.936 3.002 -5.550 1.00 70.81 282 THR A C 1
ATOM 2259 O O . THR A 1 282 ? 22.107 3.851 -5.899 1.00 70.81 282 THR A O 1
ATOM 2262 N N . LEU A 1 283 ? 23.505 3.022 -4.340 1.00 72.06 283 LEU A N 1
ATOM 2263 C CA . LEU A 1 283 ? 23.218 4.021 -3.319 1.00 72.06 283 LEU A CA 1
ATOM 2264 C C . LEU A 1 283 ? 24.203 5.182 -3.427 1.00 72.06 283 LEU A C 1
ATOM 2266 O O . LEU A 1 283 ? 25.388 5.061 -3.133 1.00 72.06 283 LEU A O 1
ATOM 2270 N N . ASN A 1 284 ? 23.696 6.355 -3.791 1.00 57.38 284 ASN A N 1
ATOM 2271 C CA . ASN A 1 284 ? 24.513 7.558 -3.856 1.00 57.38 284 ASN A CA 1
ATOM 2272 C C . ASN A 1 284 ? 24.610 8.213 -2.465 1.00 57.38 284 ASN A C 1
ATOM 2274 O O . ASN A 1 284 ? 23.946 9.211 -2.189 1.00 57.38 284 ASN A O 1
ATOM 2278 N N . PHE A 1 285 ? 25.404 7.637 -1.560 1.00 51.72 285 PHE A N 1
ATOM 2279 C CA . PHE A 1 285 ? 25.763 8.290 -0.296 1.00 51.72 285 PHE A CA 1
ATOM 2280 C C . PHE A 1 285 ? 26.930 9.256 -0.519 1.00 51.72 285 PHE A C 1
ATOM 2282 O O . PHE A 1 285 ? 28.039 9.014 -0.049 1.00 51.72 285 PHE A O 1
ATOM 2289 N N . PHE A 1 286 ? 26.703 10.367 -1.223 1.00 45.69 286 PHE A N 1
ATOM 2290 C CA . PHE A 1 286 ? 27.640 11.483 -1.126 1.00 45.69 286 PHE A CA 1
ATOM 2291 C C . PHE A 1 286 ? 27.189 12.454 -0.043 1.00 45.69 286 PHE A C 1
ATOM 2293 O O . PHE A 1 286 ? 26.229 13.206 -0.172 1.00 45.69 286 PHE A O 1
ATOM 2300 N N . SER A 1 287 ? 27.958 12.395 1.038 1.00 45.28 287 SER A N 1
ATOM 2301 C CA . SER A 1 287 ? 28.353 13.500 1.896 1.00 45.28 287 SER A CA 1
ATOM 2302 C C . SER A 1 287 ? 28.663 14.777 1.092 1.00 45.28 287 SER A C 1
ATOM 2304 O O . SER A 1 287 ? 29.817 15.037 0.749 1.00 45.28 287 SER A O 1
ATOM 2306 N N . GLU A 1 288 ? 27.661 15.598 0.792 1.00 41.03 288 GLU A N 1
ATOM 2307 C CA . GLU A 1 288 ? 27.865 16.971 0.304 1.00 41.03 288 GLU A CA 1
ATOM 2308 C C . GLU A 1 288 ? 28.126 17.942 1.472 1.00 41.03 288 GLU A C 1
ATOM 2310 O O . GLU A 1 288 ? 27.400 18.908 1.672 1.00 41.03 288 GLU A O 1
ATOM 2315 N N . GLU A 1 289 ? 29.184 17.699 2.256 1.00 41.19 289 GLU A N 1
ATOM 2316 C CA . GLU A 1 289 ? 29.725 18.696 3.205 1.00 41.19 289 GLU A CA 1
ATOM 2317 C C . GLU A 1 289 ? 31.204 19.045 2.967 1.00 41.19 289 GLU A C 1
ATOM 2319 O O . GLU A 1 289 ? 31.790 19.832 3.704 1.00 41.19 289 GLU A O 1
ATOM 2324 N N . THR A 1 290 ? 31.841 18.545 1.905 1.00 42.94 290 THR A N 1
ATOM 2325 C CA . THR A 1 290 ? 33.253 18.867 1.627 1.00 42.94 290 THR A CA 1
ATOM 2326 C C . THR A 1 290 ? 33.524 19.194 0.168 1.00 42.94 290 THR A C 1
ATOM 2328 O O . THR A 1 290 ? 34.400 18.611 -0.464 1.00 42.94 290 THR A O 1
ATOM 2331 N N . ARG A 1 291 ? 32.840 20.213 -0.358 1.00 33.94 291 ARG A N 1
ATOM 2332 C CA . ARG A 1 291 ? 33.414 21.074 -1.405 1.00 33.94 291 ARG A CA 1
ATOM 2333 C C . ARG A 1 291 ? 33.089 22.535 -1.115 1.00 33.94 291 ARG A C 1
ATOM 2335 O O . ARG A 1 291 ? 32.174 23.112 -1.682 1.00 33.94 291 ARG A O 1
ATOM 2342 N N . ASN A 1 292 ? 33.884 23.111 -0.214 1.00 34.84 292 ASN A N 1
ATOM 2343 C CA . ASN A 1 292 ? 34.201 24.535 -0.256 1.00 34.84 292 ASN A CA 1
ATOM 2344 C C . ASN A 1 292 ? 34.779 24.852 -1.639 1.00 34.84 292 ASN A C 1
ATOM 2346 O O . ASN A 1 292 ? 35.804 24.260 -1.968 1.00 34.84 292 ASN A O 1
ATOM 2350 N N . PHE A 1 293 ? 34.143 25.750 -2.390 1.00 35.31 293 PHE A N 1
ATOM 2351 C CA . PHE A 1 293 ? 34.760 26.837 -3.161 1.00 35.31 293 PHE A CA 1
ATOM 2352 C C . PHE A 1 293 ? 33.690 27.876 -3.500 1.00 35.31 293 PHE A C 1
ATOM 2354 O O . PHE A 1 293 ? 32.627 27.472 -4.021 1.00 35.31 293 PHE A O 1
#

pLDDT: mean 91.28, std 10.58, range [33.94, 98.5]

Radius of gyration: 22.11 Å; Cα contacts (8 Å, |Δi|>4): 442; chains: 1; bounding box: 60×47×60 Å

Foldseek 3Di:
DVLVVVVAPADEAEAQDPVCVVVVVVVVVVCCVPPVPSSRYDYDNHDPLDLVVLCCVCVPVVVDDQAQDEQVDARDRAEAEEELADPPCSLVSVLVVLVCLVVCDRVSVSYFHKYKYKYFPVSVQLLCAAAPGPSDALNVLSCLQWKDKAFAAWEQAHLPDPDGTCPSHDPVRCVVRVHHYDYQVNDPPRRGIIIIMMITTHPHDPADVLLLSLLSCLLRVPQPDFLLVSLVVQDPCSNVQLVVVQDPVRRRDGSRRQHSVSSVSSRVSQVPDPPNDDSVVSDPPDPPPPDDD

Mean predicted aligned error: 5.59 Å

Solvent-accessible surface area (backbone atoms only — not comparable to full-atom values): 16660 Å² total; per-residue (Å²): 117,65,59,78,76,65,60,46,90,67,38,80,45,59,47,50,50,79,78,49,48,62,52,51,54,51,51,50,54,47,35,42,72,75,60,64,40,77,70,29,71,45,81,42,82,37,51,70,89,44,71,65,46,54,48,45,41,42,69,71,66,48,76,53,81,81,71,75,47,68,50,92,43,73,42,87,90,51,77,47,76,49,79,43,56,46,92,89,48,19,62,60,50,51,53,50,57,51,48,28,43,63,70,39,33,89,74,28,57,36,23,21,45,34,34,43,34,36,28,29,42,75,52,49,32,35,43,65,21,47,61,68,33,88,66,33,45,57,61,12,55,53,38,55,71,31,34,52,71,42,51,53,28,34,27,46,48,47,75,91,47,92,60,62,59,67,65,83,41,42,68,70,52,49,70,72,48,60,48,44,74,40,56,58,90,79,40,82,62,76,77,54,41,42,22,34,35,38,39,34,44,50,72,72,72,101,66,64,62,66,58,53,54,48,53,45,47,54,34,48,72,50,42,84,39,27,42,52,65,35,25,61,70,69,37,93,64,33,41,67,64,47,46,76,74,48,58,66,80,56,33,68,29,27,48,38,49,51,45,57,68,50,48,53,51,52,50,55,53,51,75,68,37,93,80,56,74,55,73,71,78,72,53,86,84,71,79,88,82,77,76,90,127

Organism: Clavispora lusitaniae (NCBI:txid36911)

Sequence (293 aa):
MVNYELKPKNHLIIDGTKDNEKIWKNRLSFLEKTTGNAENFRYFNNDGHSWETYDHLFKELKVIQPSVQPRSKIHDELLILANISSNKFGESLFAQWIMCCAYQNWLQKYGRVRMVLLVREATASKFLSGPNFSKRNRASLKRDMFTDMQLVAVSDISVDSKGIAGDSYDPNLLIKDQPLVLPNSSVLPVGGDLAVVEVVPKELPDIDVNAVEYLTQVFMYKSSNTVKESLNILAPGADSDLGSKIPSEILEKTAKQLSKEDMDYIYNVYNNWAFKPSYEDTLNFFSEETRNF